Protein AF-W2TID2-F1 (afdb_monomer)

Organism: Necator americanus (NCBI:txid51031)

InterPro domains:
  IPR001931 Small ribosomal subunit protein eS21 [PF01249] (204-283)
  IPR007599 Derlin [PF04511] (10-168)
  IPR018279 Small ribosomal subunit protein eS21, conserved site [PS00996] (214-222)
  IPR038579 Small ribosomal subunit protein eS21 superfamily [G3DSA:3.30.1230.20] (190-285)

Structure (mmCIF, N/CA/C/O backbone):
data_AF-W2TID2-F1
#
_entry.id   AF-W2TID2-F1
#
loop_
_atom_site.group_PDB
_atom_site.id
_atom_site.type_symbol
_atom_site.label_atom_id
_atom_site.label_alt_id
_atom_site.label_comp_id
_atom_site.label_asym_id
_atom_site.label_entity_id
_atom_site.label_seq_id
_atom_site.pdbx_PDB_ins_code
_atom_site.Cartn_x
_atom_site.Cartn_y
_atom_site.Cartn_z
_atom_site.occupancy
_atom_site.B_iso_or_equiv
_atom_site.auth_seq_id
_atom_site.auth_comp_id
_atom_site.auth_asym_id
_atom_site.auth_atom_id
_atom_site.pdbx_PDB_model_num
ATOM 1 N N . LEU A 1 1 ? 28.414 -8.277 -20.465 1.00 38.31 1 LEU A N 1
ATOM 2 C CA . LEU A 1 1 ? 28.395 -9.540 -21.242 1.00 38.31 1 LEU A CA 1
ATOM 3 C C . LEU A 1 1 ? 27.851 -10.770 -20.484 1.00 38.31 1 LEU A C 1
ATOM 5 O O . LEU A 1 1 ? 27.444 -11.700 -21.157 1.00 38.31 1 LEU A O 1
ATOM 9 N N . CYS A 1 2 ? 27.710 -10.781 -19.145 1.00 38.06 2 CYS A N 1
ATOM 10 C CA . CYS A 1 2 ? 27.094 -11.916 -18.410 1.00 38.06 2 CYS A CA 1
ATOM 11 C C . CYS A 1 2 ? 25.546 -11.948 -18.348 1.00 38.06 2 CYS A C 1
ATOM 13 O O . CYS A 1 2 ? 24.985 -12.863 -17.751 1.00 38.06 2 CYS A O 1
ATOM 15 N N . TYR A 1 3 ? 24.847 -10.981 -18.954 1.00 43.81 3 TYR A N 1
ATOM 16 C CA . TYR A 1 3 ? 23.382 -10.822 -18.850 1.00 43.81 3 TYR A CA 1
ATOM 17 C C . TYR A 1 3 ? 22.618 -11.177 -20.137 1.00 43.81 3 TYR A C 1
ATOM 19 O O . TYR A 1 3 ? 21.434 -10.888 -20.256 1.00 43.81 3 TYR A O 1
ATOM 27 N N . LEU A 1 4 ? 23.270 -11.849 -21.094 1.00 41.94 4 LEU A N 1
ATOM 28 C CA . LEU A 1 4 ? 22.665 -12.270 -22.369 1.00 41.94 4 LEU A CA 1
ATOM 29 C C . LEU A 1 4 ? 21.633 -13.419 -22.225 1.00 41.94 4 LEU A C 1
ATOM 31 O O . LEU A 1 4 ? 21.137 -13.937 -23.216 1.00 41.94 4 LEU A O 1
ATOM 35 N N . PHE A 1 5 ? 21.335 -13.864 -21.001 1.00 44.28 5 PHE A N 1
ATOM 36 C CA . PHE A 1 5 ? 20.768 -15.188 -20.725 1.00 44.28 5 PHE A CA 1
ATOM 37 C C . PHE A 1 5 ? 19.588 -15.150 -19.732 1.00 44.28 5 PHE A C 1
ATOM 39 O O . PHE A 1 5 ? 19.453 -16.037 -18.896 1.00 44.28 5 PHE A O 1
ATOM 46 N N . ILE A 1 6 ? 18.707 -14.144 -19.791 1.00 51.38 6 ILE A N 1
ATOM 47 C CA . ILE A 1 6 ? 17.409 -14.235 -19.081 1.00 51.38 6 ILE A CA 1
ATOM 48 C C . ILE A 1 6 ? 16.454 -15.194 -19.822 1.00 51.38 6 ILE A C 1
ATOM 50 O O . ILE A 1 6 ? 15.657 -15.880 -19.186 1.00 51.38 6 ILE A O 1
ATOM 54 N N . PHE A 1 7 ? 16.592 -15.314 -21.147 1.00 49.34 7 PHE A N 1
ATOM 55 C CA . PHE A 1 7 ? 15.574 -15.928 -22.005 1.00 49.34 7 PHE A CA 1
ATOM 56 C C . PHE A 1 7 ? 15.609 -17.470 -22.082 1.00 49.34 7 PHE A C 1
ATOM 58 O O . PHE A 1 7 ? 14.562 -18.086 -22.232 1.00 49.34 7 PHE A O 1
ATOM 65 N N . ILE A 1 8 ? 16.786 -18.110 -21.980 1.00 48.38 8 ILE A N 1
ATOM 66 C CA . ILE A 1 8 ? 16.963 -19.546 -22.316 1.00 48.38 8 ILE A CA 1
ATOM 67 C C . ILE A 1 8 ? 17.345 -20.480 -21.136 1.00 48.38 8 ILE A C 1
ATOM 69 O O . ILE A 1 8 ? 16.855 -21.606 -21.117 1.00 48.38 8 ILE A O 1
ATOM 73 N N . PRO A 1 9 ? 18.145 -20.111 -20.112 1.00 51.69 9 PRO A N 1
ATOM 74 C CA . PRO A 1 9 ? 18.640 -21.081 -19.130 1.00 51.69 9 PRO A CA 1
ATOM 75 C C . PRO A 1 9 ? 17.836 -21.100 -17.820 1.00 51.69 9 PRO A C 1
ATOM 77 O O . PRO A 1 9 ? 18.001 -22.023 -17.025 1.00 51.69 9 PRO A O 1
ATOM 80 N N . THR A 1 10 ? 16.971 -20.108 -17.572 1.00 52.84 10 THR A N 1
ATOM 81 C CA . THR A 1 10 ? 16.223 -19.966 -16.311 1.00 52.84 10 THR A CA 1
ATOM 82 C C . THR A 1 10 ? 15.258 -21.135 -16.098 1.00 52.84 10 THR A C 1
ATOM 84 O O . THR A 1 10 ? 15.210 -21.690 -15.002 1.00 52.84 10 THR A O 1
ATOM 87 N N . PHE A 1 11 ? 14.565 -21.559 -17.162 1.00 52.94 11 PHE A N 1
ATOM 88 C CA . PHE A 1 11 ? 13.653 -22.709 -17.145 1.00 52.94 11 PHE A CA 1
ATOM 89 C C . PHE A 1 11 ? 14.371 -24.063 -17.222 1.00 52.94 11 PHE A C 1
ATOM 91 O O . PHE A 1 11 ? 13.862 -25.046 -16.698 1.00 52.94 11 PHE A O 1
ATOM 98 N N . VAL A 1 12 ? 15.558 -24.120 -17.835 1.00 53.72 12 VAL A N 1
ATOM 99 C CA . VAL A 1 12 ? 16.296 -25.380 -18.043 1.00 53.72 12 VAL A CA 1
ATOM 100 C C . VAL A 1 12 ? 17.071 -25.810 -16.789 1.00 53.72 12 VAL A C 1
ATOM 102 O O . VAL A 1 12 ? 17.268 -27.001 -16.574 1.00 53.72 12 VAL A O 1
ATOM 105 N N . PHE A 1 13 ? 17.477 -24.868 -15.927 1.00 56.94 13 PHE A N 1
ATOM 106 C CA . PHE A 1 13 ? 18.357 -25.150 -14.782 1.00 56.94 13 PHE A CA 1
ATOM 107 C C . PHE A 1 13 ? 17.831 -24.662 -13.414 1.00 56.94 13 PHE A C 1
ATOM 109 O O . PHE A 1 13 ? 18.628 -24.532 -12.488 1.00 56.94 13 PHE A O 1
ATOM 116 N N . PHE A 1 14 ? 16.528 -24.369 -13.266 1.00 58.56 14 PHE A N 1
ATOM 117 C CA . PHE A 1 14 ? 15.911 -23.902 -12.002 1.00 58.56 14 PHE A CA 1
ATOM 118 C C . PHE A 1 14 ? 16.653 -22.719 -11.334 1.00 58.56 14 PHE A C 1
ATOM 120 O O . PHE A 1 14 ? 16.862 -22.685 -10.121 1.00 58.56 14 PHE A O 1
ATOM 127 N N . GLN A 1 15 ? 17.074 -21.718 -12.117 1.00 64.56 15 GLN A N 1
ATOM 128 C CA . GLN A 1 15 ? 17.926 -20.627 -11.615 1.00 64.56 15 GLN A CA 1
ATOM 129 C C . GLN A 1 15 ? 17.119 -19.410 -11.132 1.00 64.56 15 GLN A C 1
ATOM 131 O O . GLN A 1 15 ? 17.237 -18.314 -11.684 1.00 64.56 15 GLN A O 1
ATOM 136 N N . PHE A 1 16 ? 16.313 -19.584 -10.077 1.00 68.00 16 PHE A N 1
ATOM 137 C CA . PHE A 1 16 ? 15.455 -18.528 -9.499 1.00 68.00 16 PHE A CA 1
ATOM 138 C C . PHE A 1 16 ? 16.221 -17.315 -8.952 1.00 68.00 16 PHE A C 1
ATOM 140 O O . PHE A 1 16 ? 15.656 -16.232 -8.814 1.00 68.00 16 PHE A O 1
ATOM 147 N N . TRP A 1 17 ? 17.516 -17.462 -8.665 1.00 65.50 17 TRP A N 1
ATOM 148 C CA . TRP A 1 17 ? 18.346 -16.352 -8.198 1.00 65.50 17 TRP A CA 1
ATOM 149 C C . TRP A 1 17 ? 18.616 -15.312 -9.294 1.00 65.50 17 TRP A C 1
ATOM 151 O O . TRP A 1 17 ? 18.874 -14.158 -8.969 1.00 65.50 17 TRP A O 1
ATOM 161 N N . ARG A 1 18 ? 18.525 -15.662 -10.588 1.00 69.12 18 ARG A N 1
ATOM 162 C CA . ARG A 1 18 ? 18.856 -14.729 -11.681 1.00 69.12 18 ARG A CA 1
ATOM 163 C C . ARG A 1 18 ? 17.895 -13.542 -11.793 1.00 69.12 18 ARG A C 1
ATOM 165 O O . ARG A 1 18 ? 18.392 -12.415 -11.777 1.00 69.12 18 ARG A O 1
ATOM 172 N N . PRO A 1 19 ? 16.561 -13.723 -11.856 1.00 68.81 19 PRO A N 1
ATOM 173 C CA . PRO A 1 19 ? 15.639 -12.588 -11.929 1.00 68.81 19 PRO A CA 1
ATOM 174 C C . PRO A 1 19 ? 15.634 -11.766 -10.633 1.00 68.81 19 PRO A C 1
ATOM 176 O O . PRO A 1 19 ? 15.398 -10.562 -10.663 1.00 68.81 19 PRO A O 1
ATOM 179 N N . LEU A 1 20 ? 15.966 -12.393 -9.499 1.00 70.38 20 LEU A N 1
ATOM 180 C CA . LEU A 1 20 ? 16.138 -11.703 -8.223 1.00 70.38 20 LEU A CA 1
ATOM 181 C C . LEU A 1 20 ? 17.390 -10.814 -8.233 1.00 70.38 20 LEU A C 1
ATOM 183 O O . LEU A 1 20 ? 17.320 -9.644 -7.868 1.00 70.38 20 LEU A O 1
ATOM 187 N N . THR A 1 21 ? 18.521 -11.314 -8.739 1.00 68.56 21 THR A N 1
ATOM 188 C CA . THR A 1 21 ? 19.716 -10.478 -8.937 1.00 68.56 21 THR A CA 1
ATOM 189 C C . THR A 1 21 ? 19.494 -9.382 -9.980 1.00 68.56 21 THR A C 1
ATOM 191 O O . THR A 1 21 ? 20.009 -8.287 -9.799 1.00 68.56 21 THR A O 1
ATOM 194 N N . ALA A 1 22 ? 18.678 -9.617 -11.015 1.00 69.25 22 ALA A N 1
ATOM 195 C CA . ALA A 1 22 ? 18.340 -8.619 -12.036 1.00 69.25 22 ALA A CA 1
ATOM 196 C C . ALA A 1 22 ? 17.449 -7.473 -11.517 1.00 69.25 22 ALA A C 1
ATOM 198 O O . ALA A 1 22 ? 17.413 -6.405 -12.125 1.00 69.25 22 ALA A O 1
ATOM 199 N N . LEU A 1 23 ? 16.745 -7.675 -10.398 1.00 70.75 23 LEU A N 1
ATOM 200 C CA . LEU A 1 23 ? 15.989 -6.615 -9.730 1.00 70.75 23 LEU A CA 1
ATOM 201 C C . LEU A 1 23 ? 16.918 -5.602 -9.052 1.00 70.75 23 LEU A C 1
ATOM 203 O O . LEU A 1 23 ? 16.645 -4.408 -9.074 1.00 70.75 23 LEU A O 1
ATOM 207 N N . ILE A 1 24 ? 18.017 -6.073 -8.462 1.00 70.06 24 ILE A N 1
ATOM 208 C CA . ILE A 1 24 ? 18.944 -5.234 -7.687 1.00 70.06 24 ILE A CA 1
ATOM 209 C C . ILE A 1 24 ? 20.102 -4.735 -8.562 1.00 70.06 24 ILE A C 1
ATOM 211 O O . ILE A 1 24 ? 20.616 -3.633 -8.363 1.00 70.06 24 ILE A O 1
ATOM 215 N N . PHE A 1 25 ? 20.517 -5.531 -9.547 1.00 66.69 25 PHE A N 1
ATOM 216 C CA . PHE A 1 25 ? 21.657 -5.227 -10.395 1.00 66.69 25 PHE A CA 1
ATOM 217 C C . PHE A 1 25 ? 21.277 -4.255 -11.514 1.00 66.69 25 PHE A C 1
ATOM 219 O O . PHE A 1 25 ? 20.633 -4.618 -12.497 1.00 66.69 25 PHE A O 1
ATOM 226 N N . TYR A 1 26 ? 21.744 -3.018 -11.380 1.00 69.75 26 TYR A N 1
ATOM 227 C CA . TYR A 1 26 ? 21.630 -1.975 -12.390 1.00 69.75 26 TYR A CA 1
ATOM 228 C C . TYR A 1 26 ? 23.040 -1.487 -12.755 1.00 69.75 26 TYR A C 1
ATOM 230 O O . TYR A 1 26 ? 23.860 -1.293 -11.854 1.00 69.75 26 TYR A O 1
ATOM 238 N N . PRO A 1 27 ? 23.379 -1.316 -14.045 1.00 67.56 27 PRO A N 1
ATOM 239 C CA . PRO A 1 27 ? 24.716 -0.908 -14.452 1.00 67.56 27 PRO A CA 1
ATOM 240 C C . PRO A 1 27 ? 24.962 0.537 -14.014 1.00 67.56 27 PRO A C 1
ATOM 242 O O . PRO A 1 27 ? 24.495 1.476 -14.650 1.00 67.56 27 PRO A O 1
ATOM 245 N N . VAL A 1 28 ? 25.692 0.717 -12.913 1.00 69.62 28 VAL A N 1
ATOM 246 C CA . VAL A 1 28 ? 26.005 2.042 -12.374 1.00 69.62 28 VAL A CA 1
ATOM 247 C C . VAL A 1 28 ? 27.101 2.676 -13.228 1.00 69.62 28 VAL A C 1
ATOM 249 O O . VAL A 1 28 ? 28.280 2.353 -13.099 1.00 69.62 28 VAL A O 1
ATOM 252 N N . SER A 1 29 ? 26.706 3.583 -14.119 1.00 73.19 29 SER A N 1
ATOM 253 C CA . SER A 1 29 ? 27.615 4.504 -14.806 1.00 73.19 29 SER A CA 1
ATOM 254 C C . SER A 1 29 ? 27.477 5.918 -14.223 1.00 73.19 29 SER A C 1
ATOM 256 O O . SER A 1 29 ? 26.436 6.231 -13.640 1.00 73.19 29 SER A O 1
ATOM 258 N N . PRO A 1 30 ? 28.463 6.818 -14.403 1.00 72.38 30 PRO A N 1
ATOM 259 C CA . PRO A 1 30 ? 28.362 8.207 -13.933 1.00 72.38 30 PRO A CA 1
ATOM 260 C C . PRO A 1 30 ? 27.110 8.950 -14.429 1.00 72.38 30 PRO A C 1
ATOM 262 O O . PRO A 1 30 ? 26.626 9.859 -13.767 1.00 72.38 30 PRO A O 1
ATOM 265 N N . GLN A 1 31 ? 26.553 8.534 -15.570 1.00 70.38 31 GLN A N 1
ATOM 266 C CA . GLN A 1 31 ? 25.348 9.120 -16.163 1.00 70.38 31 GLN A CA 1
ATOM 267 C C . GLN A 1 31 ? 24.041 8.489 -15.651 1.00 70.38 31 GLN A C 1
ATOM 269 O O . GLN A 1 31 ? 22.979 9.089 -15.769 1.00 70.38 31 GLN A O 1
ATOM 274 N N . THR A 1 32 ? 24.093 7.282 -15.082 1.00 77.12 32 THR A N 1
ATOM 275 C CA . THR A 1 32 ? 22.901 6.497 -14.711 1.00 77.12 32 THR A CA 1
ATOM 276 C C . THR A 1 32 ? 22.786 6.230 -13.207 1.00 77.12 32 THR A C 1
ATOM 278 O O . THR A 1 32 ? 21.704 5.893 -12.726 1.00 77.12 32 THR A O 1
ATOM 281 N N . GLY A 1 33 ? 23.861 6.440 -12.440 1.00 79.94 33 GLY A N 1
ATOM 282 C CA . GLY A 1 33 ? 23.895 6.209 -10.995 1.00 79.94 33 GLY A CA 1
ATOM 283 C C . GLY A 1 33 ? 22.944 7.108 -10.205 1.00 79.94 33 GLY A C 1
ATOM 284 O O . GLY A 1 33 ? 22.286 6.636 -9.282 1.00 79.94 33 GLY A O 1
ATOM 285 N N . PHE A 1 34 ? 22.793 8.375 -10.603 1.00 83.69 34 PHE A N 1
ATOM 286 C CA . PHE A 1 34 ? 21.824 9.274 -9.971 1.00 83.69 34 PHE A CA 1
ATOM 287 C C . PHE A 1 34 ? 20.381 8.768 -10.136 1.00 83.69 34 PHE A C 1
ATOM 289 O O . PHE A 1 34 ? 19.612 8.730 -9.178 1.00 83.69 34 PHE A O 1
ATOM 296 N N . HIS A 1 35 ? 20.025 8.323 -11.343 1.00 81.81 35 HIS A N 1
ATOM 297 C CA . HIS A 1 35 ? 18.706 7.763 -11.619 1.00 81.81 35 HIS A CA 1
ATOM 298 C C . HIS A 1 35 ? 18.465 6.474 -10.826 1.00 81.81 35 HIS A C 1
ATOM 300 O O . HIS A 1 35 ? 17.390 6.295 -10.265 1.00 81.81 35 HIS A O 1
ATOM 306 N N . TRP A 1 36 ? 19.470 5.606 -10.715 1.00 83.38 36 TRP A N 1
ATOM 307 C CA . TRP A 1 36 ? 19.379 4.400 -9.894 1.00 83.38 36 TRP A CA 1
ATOM 308 C C . TRP A 1 36 ? 19.094 4.714 -8.417 1.00 83.38 36 TRP A C 1
ATOM 310 O O . TRP A 1 36 ? 18.182 4.133 -7.831 1.00 83.38 36 TRP A O 1
ATOM 320 N N . LEU A 1 37 ? 19.807 5.686 -7.833 1.00 87.06 37 LEU A N 1
ATOM 321 C CA . LEU A 1 37 ? 19.549 6.148 -6.464 1.00 87.06 37 LEU A CA 1
ATOM 322 C C . LEU A 1 37 ? 18.142 6.733 -6.311 1.00 87.06 37 LEU A C 1
ATOM 324 O O . LEU A 1 37 ? 17.467 6.458 -5.322 1.00 87.06 37 LEU A O 1
ATOM 328 N N . LEU A 1 38 ? 17.681 7.505 -7.297 1.00 86.38 38 LEU A N 1
ATOM 329 C CA . LEU A 1 38 ? 16.323 8.042 -7.318 1.00 86.38 38 LEU A CA 1
ATOM 330 C C . LEU A 1 38 ? 15.273 6.919 -7.360 1.00 86.38 38 LEU A C 1
ATOM 332 O O . LEU A 1 38 ? 14.290 6.978 -6.622 1.00 86.38 38 LEU A O 1
ATOM 336 N N . MET A 1 39 ? 15.487 5.880 -8.173 1.00 86.94 39 MET A N 1
ATOM 337 C CA . MET A 1 39 ? 14.598 4.716 -8.238 1.00 86.94 39 MET A CA 1
ATOM 338 C C . MET A 1 39 ? 14.571 3.949 -6.911 1.00 86.94 39 MET A C 1
ATOM 340 O O . MET A 1 39 ? 13.495 3.575 -6.450 1.00 86.94 39 MET A O 1
ATOM 344 N N . LEU A 1 40 ? 15.715 3.781 -6.241 1.00 88.56 40 LEU A N 1
ATOM 345 C CA . LEU A 1 40 ? 15.764 3.195 -4.898 1.00 88.56 40 LEU A CA 1
ATOM 346 C C . LEU A 1 40 ? 15.054 4.058 -3.852 1.00 88.56 40 LEU A C 1
ATOM 348 O O . LEU A 1 40 ? 14.347 3.527 -2.997 1.00 88.56 40 LEU A O 1
ATOM 352 N N . TYR A 1 41 ? 15.211 5.381 -3.925 1.00 90.31 41 TYR A N 1
ATOM 353 C CA . TYR A 1 41 ? 14.511 6.311 -3.045 1.00 90.31 41 TYR A CA 1
ATOM 354 C C . TYR A 1 41 ? 12.993 6.203 -3.215 1.00 90.31 41 TYR A C 1
ATOM 356 O O . TYR A 1 41 ? 12.273 6.085 -2.222 1.00 90.31 41 TYR A O 1
ATOM 364 N N . PHE A 1 42 ? 12.500 6.197 -4.457 1.00 91.19 42 PHE A N 1
ATOM 365 C CA . PHE A 1 42 ? 11.077 6.018 -4.731 1.00 91.19 42 PHE A CA 1
ATOM 366 C C . PHE A 1 42 ? 10.580 4.660 -4.260 1.00 91.19 42 PHE A C 1
ATOM 368 O O . PHE A 1 42 ? 9.548 4.603 -3.593 1.00 91.19 42 PHE A O 1
ATOM 375 N N . LEU A 1 43 ? 11.330 3.589 -4.535 1.00 92.31 43 LEU A N 1
ATOM 376 C CA . LEU A 1 43 ? 10.981 2.263 -4.051 1.00 92.31 43 LEU A CA 1
ATOM 377 C C . LEU A 1 43 ? 10.829 2.269 -2.535 1.00 92.31 43 LEU A C 1
ATOM 379 O O . LEU A 1 43 ? 9.776 1.886 -2.047 1.00 92.31 43 LEU A O 1
ATOM 383 N N . TYR A 1 44 ? 11.831 2.754 -1.799 1.00 92.94 44 TYR A N 1
ATOM 384 C CA . TYR A 1 44 ? 11.802 2.797 -0.340 1.00 92.94 44 TYR A CA 1
ATOM 385 C C . TYR A 1 44 ? 10.641 3.644 0.197 1.00 92.94 44 TYR A C 1
ATOM 387 O O . TYR A 1 44 ? 9.901 3.188 1.068 1.00 92.94 44 TYR A O 1
ATOM 395 N N . ASN A 1 45 ? 10.456 4.860 -0.322 1.00 92.50 45 ASN A N 1
ATOM 396 C CA . ASN A 1 45 ? 9.439 5.788 0.170 1.00 92.50 45 ASN A CA 1
ATOM 397 C C . ASN A 1 45 ? 8.022 5.235 -0.062 1.00 92.50 45 ASN A C 1
ATOM 399 O O . ASN A 1 45 ? 7.244 5.114 0.884 1.00 92.50 45 ASN A O 1
ATOM 403 N N . TYR A 1 46 ? 7.710 4.808 -1.288 1.00 92.50 46 TYR A N 1
ATOM 404 C CA . TYR A 1 46 ? 6.382 4.285 -1.618 1.00 92.50 46 TYR A CA 1
ATOM 405 C C . TYR A 1 46 ? 6.132 2.886 -1.041 1.00 92.50 46 TYR A C 1
ATOM 407 O O . TYR A 1 46 ? 5.022 2.630 -0.580 1.00 92.50 46 TYR A O 1
ATOM 415 N N . SER A 1 47 ? 7.153 2.022 -0.968 1.00 93.75 47 SER A N 1
ATOM 416 C CA . SER A 1 47 ? 7.115 0.746 -0.228 1.00 93.75 47 SER A CA 1
ATOM 417 C C . SER A 1 47 ? 6.708 0.979 1.220 1.00 93.75 47 SER A C 1
ATOM 419 O O . SER A 1 47 ? 5.736 0.404 1.702 1.00 93.75 47 SER A O 1
ATOM 421 N N . LYS A 1 48 ? 7.424 1.872 1.908 1.00 92.75 48 LYS A N 1
ATOM 422 C CA . LYS A 1 48 ? 7.166 2.191 3.310 1.00 92.75 48 LYS A CA 1
ATOM 423 C C . LYS A 1 48 ? 5.773 2.785 3.503 1.00 92.75 48 LYS A C 1
ATOM 425 O O . LYS A 1 48 ? 5.091 2.428 4.461 1.00 92.75 48 LYS A O 1
ATOM 430 N N . ASN A 1 49 ? 5.325 3.661 2.605 1.00 93.00 49 ASN A N 1
ATOM 431 C CA . ASN A 1 49 ? 3.981 4.238 2.678 1.00 93.00 49 ASN A CA 1
ATOM 432 C C . ASN A 1 49 ? 2.884 3.190 2.425 1.00 93.00 49 ASN A C 1
ATOM 434 O O . ASN A 1 49 ? 1.821 3.264 3.039 1.00 93.00 49 ASN A O 1
ATOM 438 N N . LEU A 1 50 ? 3.123 2.203 1.554 1.00 92.06 50 LEU A N 1
ATOM 439 C CA . LEU A 1 50 ? 2.205 1.079 1.342 1.00 92.06 50 LEU A CA 1
ATOM 440 C C . LEU A 1 50 ? 2.129 0.173 2.568 1.00 92.06 50 LEU A C 1
ATOM 442 O O . LEU A 1 50 ? 1.028 -0.127 3.026 1.00 92.06 50 LEU A O 1
ATOM 446 N N . GLU A 1 51 ? 3.279 -0.223 3.108 1.00 91.12 51 GLU A N 1
ATOM 447 C CA . GLU A 1 51 ? 3.384 -1.099 4.276 1.00 91.12 51 GLU A CA 1
ATOM 448 C C . GLU A 1 51 ? 2.767 -0.460 5.527 1.00 91.12 51 GLU A C 1
ATOM 450 O O . GLU A 1 51 ? 1.950 -1.074 6.205 1.00 91.12 51 GLU A O 1
ATOM 455 N N . SER A 1 52 ? 3.103 0.800 5.813 1.00 89.19 52 SER A N 1
ATOM 456 C CA . SER A 1 52 ? 2.607 1.503 7.005 1.00 89.19 52 SER A CA 1
ATOM 457 C C . SER A 1 52 ? 1.196 2.077 6.852 1.00 89.19 52 SER A C 1
ATOM 459 O O . SER A 1 52 ? 0.510 2.271 7.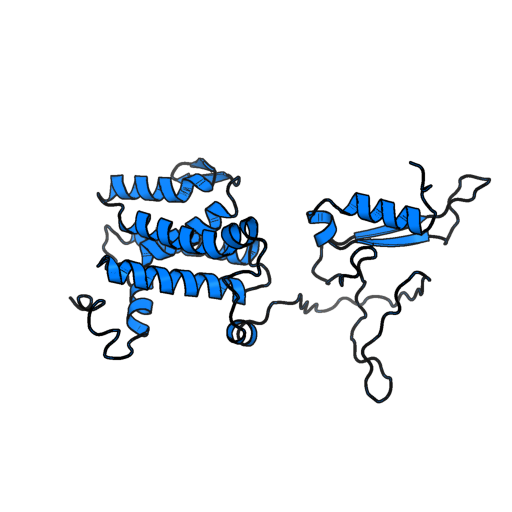857 1.00 89.19 52 SER A O 1
ATOM 461 N N . GLY A 1 53 ? 0.754 2.341 5.619 1.00 87.06 53 GLY A N 1
ATOM 462 C CA . GLY A 1 53 ? -0.558 2.906 5.314 1.00 87.06 53 GLY A CA 1
ATOM 463 C C . GLY A 1 53 ? -1.612 1.837 5.043 1.00 87.06 53 GLY A C 1
ATOM 464 O O . GLY A 1 53 ? -2.493 1.595 5.867 1.00 87.06 53 GLY A O 1
ATOM 465 N N . VAL A 1 54 ? -1.538 1.210 3.867 1.00 84.75 54 VAL A N 1
ATOM 466 C CA . VAL A 1 54 ? -2.576 0.292 3.363 1.00 84.75 54 VAL A CA 1
ATOM 467 C C . VAL A 1 54 ? -2.460 -1.088 4.006 1.00 84.75 54 VAL A C 1
ATOM 469 O O . VAL A 1 54 ? -3.467 -1.665 4.410 1.00 84.75 54 VAL A O 1
ATOM 472 N N . PHE A 1 55 ? -1.239 -1.606 4.134 1.00 87.31 55 PHE A N 1
ATOM 473 C CA . PHE A 1 55 ? -0.961 -2.948 4.656 1.00 87.31 55 PHE A CA 1
ATOM 474 C C . PHE A 1 55 ? -0.537 -2.944 6.132 1.00 87.31 55 PHE A C 1
ATOM 476 O O . PHE A 1 55 ? 0.103 -3.882 6.610 1.00 87.31 55 PHE A O 1
ATOM 483 N N . SER A 1 56 ? -0.922 -1.903 6.872 1.00 85.94 56 SER A N 1
ATOM 484 C CA . SER A 1 56 ? -0.556 -1.739 8.279 1.00 85.94 56 SER A CA 1
ATOM 485 C C . SER A 1 56 ? -1.034 -2.931 9.116 1.00 85.94 56 SER A C 1
ATOM 487 O O . SER A 1 56 ? -2.223 -3.261 9.127 1.00 85.94 56 SER A O 1
ATOM 489 N N . GLY A 1 57 ? -0.106 -3.605 9.800 1.00 83.12 57 GLY A N 1
ATOM 490 C CA . GLY A 1 57 ? -0.386 -4.804 10.601 1.00 83.12 57 GLY A CA 1
ATOM 491 C C . GLY A 1 57 ? -0.615 -6.092 9.796 1.00 83.12 57 GLY A C 1
ATOM 492 O O . GLY A 1 57 ? -0.922 -7.127 10.387 1.00 83.12 57 GLY A O 1
ATOM 493 N N . ARG A 1 58 ? -0.453 -6.059 8.465 1.00 88.31 58 ARG A N 1
ATOM 494 C CA . ARG A 1 58 ? -0.562 -7.224 7.569 1.00 88.31 58 ARG A CA 1
ATOM 495 C C . ARG A 1 58 ? 0.664 -7.347 6.656 1.00 88.31 58 ARG A C 1
ATOM 497 O O . ARG A 1 58 ? 0.541 -7.246 5.432 1.00 88.31 58 ARG A O 1
ATOM 504 N N . PRO A 1 59 ? 1.858 -7.584 7.227 1.00 89.00 59 PRO A N 1
ATOM 505 C CA . PRO A 1 59 ? 3.097 -7.641 6.452 1.00 89.00 59 PRO A CA 1
ATOM 506 C C . PRO A 1 59 ? 3.105 -8.784 5.421 1.00 89.00 59 PRO A C 1
ATOM 508 O O . PRO A 1 59 ? 3.710 -8.651 4.359 1.00 89.00 59 PRO A O 1
ATOM 511 N N . ALA A 1 60 ? 2.380 -9.878 5.680 1.00 89.12 60 ALA A N 1
ATOM 512 C CA . ALA A 1 60 ? 2.201 -10.969 4.724 1.00 89.12 60 ALA A CA 1
ATOM 513 C C . ALA A 1 60 ? 1.488 -10.524 3.433 1.00 89.12 60 ALA A C 1
ATOM 515 O O . ALA A 1 60 ? 1.917 -10.892 2.342 1.00 89.12 60 ALA A O 1
ATOM 516 N N . ASP A 1 61 ? 0.443 -9.697 3.533 1.00 89.19 61 ASP A N 1
ATOM 517 C CA . ASP A 1 61 ? -0.291 -9.198 2.360 1.00 89.19 61 ASP A CA 1
ATOM 518 C C . ASP A 1 61 ? 0.581 -8.250 1.525 1.00 89.19 61 ASP A C 1
ATOM 520 O O . ASP A 1 61 ? 0.578 -8.305 0.293 1.00 89.19 61 ASP A O 1
ATOM 524 N N . TYR A 1 62 ? 1.390 -7.427 2.199 1.00 92.12 62 TYR A N 1
ATOM 525 C CA . TYR A 1 62 ? 2.363 -6.557 1.547 1.00 92.12 62 TYR A CA 1
ATOM 526 C C . TYR A 1 62 ? 3.443 -7.352 0.800 1.00 92.12 62 TYR A C 1
ATOM 528 O O . TYR A 1 62 ? 3.722 -7.097 -0.375 1.00 92.12 62 TYR A O 1
ATOM 536 N N . LEU A 1 63 ? 4.026 -8.358 1.457 1.00 92.00 63 LEU A N 1
ATOM 537 C CA . LEU A 1 63 ? 5.032 -9.216 0.838 1.00 92.00 63 LEU A CA 1
ATOM 538 C C . LEU A 1 63 ? 4.453 -9.981 -0.357 1.00 92.00 63 LEU A C 1
ATOM 540 O O . LEU A 1 63 ? 5.118 -10.120 -1.383 1.00 92.00 63 LEU A O 1
ATOM 544 N N . TYR A 1 64 ? 3.205 -10.440 -0.257 1.00 91.44 64 TYR A N 1
ATOM 545 C CA . TYR A 1 64 ? 2.524 -11.102 -1.363 1.00 91.44 64 TYR A CA 1
ATOM 546 C C . TYR A 1 64 ? 2.342 -10.180 -2.571 1.00 91.44 64 TYR A C 1
ATOM 548 O O . TYR A 1 64 ? 2.625 -10.599 -3.691 1.00 91.44 64 TYR A O 1
ATOM 556 N N . MET A 1 65 ? 1.956 -8.916 -2.360 1.00 92.25 65 MET A N 1
ATOM 557 C CA . MET A 1 65 ? 1.915 -7.912 -3.429 1.00 92.25 65 MET A CA 1
ATOM 558 C C . MET A 1 65 ? 3.285 -7.762 -4.107 1.00 92.25 65 MET A C 1
ATOM 560 O O . MET A 1 65 ? 3.360 -7.753 -5.336 1.00 92.25 65 MET A O 1
ATOM 564 N N . LEU A 1 66 ? 4.372 -7.669 -3.332 1.00 92.44 66 LEU A N 1
ATOM 565 C CA . LEU A 1 66 ? 5.725 -7.552 -3.888 1.00 92.44 66 LEU A CA 1
ATOM 566 C C . LEU A 1 66 ? 6.107 -8.774 -4.727 1.00 92.44 66 LEU A C 1
ATOM 568 O O . LEU A 1 66 ? 6.610 -8.616 -5.838 1.00 92.44 66 LEU A O 1
ATOM 572 N N . ILE A 1 67 ? 5.841 -9.982 -4.224 1.00 91.44 67 ILE A N 1
ATOM 573 C CA . ILE A 1 67 ? 6.119 -11.235 -4.936 1.00 91.44 67 ILE A CA 1
ATOM 574 C C . ILE A 1 67 ? 5.273 -11.325 -6.208 1.00 91.44 67 ILE A C 1
ATOM 576 O O . ILE A 1 67 ? 5.798 -11.669 -7.263 1.00 91.44 67 ILE A O 1
ATOM 580 N N . PHE A 1 68 ? 3.987 -10.985 -6.135 1.00 92.81 68 PHE A N 1
ATOM 581 C CA . PHE A 1 68 ? 3.095 -10.992 -7.289 1.00 92.81 68 PHE A CA 1
ATOM 582 C C . PHE A 1 68 ? 3.570 -10.017 -8.370 1.00 92.81 68 PHE A C 1
ATOM 584 O O . PHE A 1 68 ? 3.736 -10.415 -9.524 1.00 92.81 68 PHE A O 1
ATOM 591 N N . ASN A 1 69 ? 3.855 -8.765 -7.997 1.00 92.06 69 ASN A N 1
ATOM 592 C CA . ASN A 1 69 ? 4.382 -7.764 -8.923 1.00 92.06 69 ASN A CA 1
ATOM 593 C C . ASN A 1 69 ? 5.715 -8.214 -9.523 1.00 92.06 69 ASN A C 1
ATOM 595 O O . ASN A 1 69 ? 5.923 -8.056 -10.721 1.00 92.06 69 ASN A O 1
ATOM 599 N N . TRP A 1 70 ? 6.597 -8.823 -8.730 1.00 89.75 70 TRP A N 1
ATOM 600 C CA . TRP A 1 70 ? 7.862 -9.362 -9.221 1.00 89.75 70 TRP A CA 1
ATOM 601 C C . TRP A 1 70 ? 7.673 -10.516 -10.215 1.00 89.75 70 TRP A C 1
ATOM 603 O O . TRP A 1 70 ? 8.325 -10.522 -11.261 1.00 89.75 70 TRP A O 1
ATOM 613 N N . LEU A 1 71 ? 6.769 -11.462 -9.943 1.00 90.00 71 LEU A N 1
ATOM 614 C CA . LEU A 1 71 ? 6.475 -12.588 -10.838 1.00 90.00 71 LEU A CA 1
ATOM 615 C C . LEU A 1 71 ? 5.874 -12.114 -12.166 1.00 90.00 71 LEU A C 1
ATOM 617 O O . LEU A 1 71 ? 6.337 -12.522 -13.232 1.00 90.00 71 LEU A O 1
ATOM 621 N N . VAL A 1 72 ? 4.882 -11.224 -12.109 1.00 90.81 72 VAL A N 1
ATOM 622 C CA . VAL A 1 72 ? 4.215 -10.674 -13.301 1.00 90.81 72 VAL A CA 1
ATOM 623 C C . VAL A 1 72 ? 5.186 -9.814 -14.105 1.00 90.81 72 VAL A C 1
ATOM 625 O O . VAL A 1 72 ? 5.282 -9.978 -15.319 1.00 90.81 72 VAL A O 1
ATOM 628 N N . CYS A 1 73 ? 5.967 -8.960 -13.436 1.00 89.75 73 CYS A N 1
ATOM 629 C CA . CYS A 1 73 ? 7.028 -8.176 -14.067 1.00 89.75 73 CYS A CA 1
ATOM 630 C C . CYS A 1 73 ? 8.046 -9.084 -14.765 1.00 89.75 73 CYS A C 1
ATOM 632 O O . CYS A 1 73 ? 8.338 -8.885 -15.939 1.00 89.75 73 CYS A O 1
ATOM 634 N N . THR A 1 74 ? 8.522 -10.138 -14.095 1.00 84.62 74 THR A N 1
ATOM 635 C CA . THR A 1 74 ? 9.474 -11.092 -14.682 1.00 84.62 74 THR A CA 1
ATOM 636 C C . THR 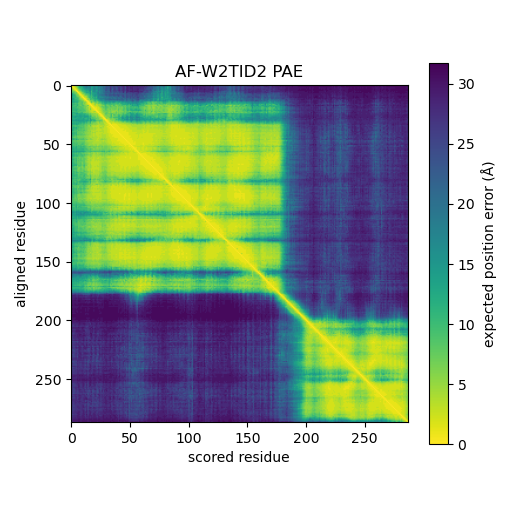A 1 74 ? 8.891 -11.785 -15.914 1.00 84.62 74 THR A C 1
ATOM 638 O O . THR A 1 74 ? 9.575 -11.876 -16.930 1.00 84.62 74 THR A O 1
ATOM 641 N N . GLY A 1 75 ? 7.630 -12.227 -15.864 1.00 85.25 75 GLY A N 1
ATOM 642 C CA . GLY A 1 75 ? 6.958 -12.857 -17.004 1.00 85.25 75 GLY A CA 1
ATOM 643 C C . GLY A 1 75 ? 6.788 -11.913 -18.199 1.00 85.25 75 GLY A C 1
ATOM 644 O O . GLY A 1 75 ? 7.094 -12.286 -19.331 1.00 85.25 75 GLY A O 1
ATOM 645 N N . ILE A 1 76 ? 6.363 -10.671 -17.952 1.00 86.38 76 ILE A N 1
ATOM 646 C CA . ILE A 1 76 ? 6.166 -9.660 -19.001 1.00 86.38 76 ILE A CA 1
ATOM 647 C C . ILE A 1 76 ? 7.506 -9.197 -19.584 1.00 86.38 76 ILE A C 1
ATOM 649 O O . ILE A 1 76 ? 7.648 -9.135 -20.802 1.00 86.38 76 ILE A O 1
ATOM 653 N N . CYS A 1 77 ? 8.512 -8.917 -18.753 1.00 81.44 77 CYS A N 1
ATOM 654 C CA . CYS A 1 77 ? 9.849 -8.544 -19.220 1.00 81.44 77 CYS A CA 1
ATOM 655 C C . CYS A 1 77 ? 10.521 -9.684 -19.991 1.00 81.44 77 CYS A C 1
ATOM 657 O O . CYS A 1 77 ? 11.199 -9.423 -20.984 1.00 81.44 77 CYS A O 1
ATOM 659 N N . MET A 1 78 ? 10.289 -10.938 -19.585 1.00 76.25 78 MET A N 1
ATOM 660 C CA . MET A 1 78 ? 10.719 -12.109 -20.343 1.00 76.25 78 MET A CA 1
ATOM 661 C C . MET A 1 78 ? 10.042 -12.149 -21.715 1.00 76.25 78 MET A C 1
ATOM 663 O O . MET A 1 78 ? 10.736 -12.342 -22.700 1.00 76.25 78 MET A O 1
ATOM 667 N N . ALA A 1 79 ? 8.736 -11.901 -21.824 1.00 79.56 79 ALA A N 1
ATOM 668 C CA . ALA A 1 79 ? 8.059 -11.861 -23.124 1.00 79.56 79 ALA A CA 1
ATOM 669 C C . ALA A 1 79 ? 8.504 -10.675 -24.005 1.00 79.56 79 ALA A C 1
ATOM 671 O O . ALA A 1 79 ? 8.644 -10.820 -25.216 1.00 79.56 79 ALA A O 1
ATOM 672 N N . ALA A 1 80 ? 8.756 -9.512 -23.401 1.00 78.06 80 ALA A N 1
ATOM 673 C CA . ALA A 1 80 ? 9.130 -8.280 -24.094 1.00 78.06 80 ALA A CA 1
ATOM 674 C C . ALA A 1 80 ? 10.634 -8.173 -24.421 1.00 78.06 80 ALA A C 1
ATOM 676 O O . ALA A 1 80 ? 11.051 -7.210 -25.061 1.00 78.06 80 ALA A O 1
ATOM 677 N N . GLY A 1 81 ? 11.462 -9.124 -23.970 1.00 73.44 81 GLY A N 1
ATOM 678 C CA . GLY A 1 81 ? 12.916 -9.077 -24.154 1.00 73.44 81 GLY A CA 1
ATOM 679 C C . GLY A 1 81 ? 13.598 -7.927 -23.401 1.00 73.44 81 GLY A C 1
ATOM 680 O O . GLY A 1 81 ? 14.666 -7.476 -23.809 1.00 73.44 81 GLY A O 1
ATOM 681 N N . VAL A 1 82 ? 12.986 -7.435 -22.318 1.00 72.75 82 VAL A N 1
ATOM 682 C CA . VAL A 1 82 ? 13.490 -6.303 -21.528 1.00 72.75 82 VAL A CA 1
ATOM 683 C C . VAL A 1 82 ? 14.498 -6.779 -20.485 1.00 72.75 82 VAL A C 1
ATOM 685 O O . VAL A 1 82 ? 14.254 -7.726 -19.741 1.00 72.75 82 VAL A O 1
ATOM 688 N N . TYR A 1 83 ? 15.639 -6.092 -20.422 1.00 69.56 83 TYR A N 1
ATOM 689 C CA . TYR A 1 83 ? 16.812 -6.539 -19.664 1.00 69.56 83 TYR A CA 1
ATOM 690 C C . TYR A 1 83 ? 16.873 -6.025 -18.219 1.00 69.56 83 TYR A C 1
ATOM 692 O O . TYR A 1 83 ? 17.488 -6.674 -17.373 1.00 69.56 83 TYR A O 1
ATOM 700 N N . PHE A 1 84 ? 16.262 -4.872 -17.925 1.00 76.25 84 PHE A N 1
ATOM 701 C CA . PHE A 1 84 ? 16.334 -4.223 -16.612 1.00 76.25 84 PHE A CA 1
ATOM 702 C C . PHE A 1 84 ? 14.979 -4.284 -15.905 1.00 76.25 84 PHE A C 1
ATOM 704 O O . PHE A 1 84 ? 14.014 -3.674 -16.355 1.00 76.25 84 PHE A O 1
ATOM 711 N N . LEU A 1 85 ? 14.915 -5.013 -14.785 1.00 81.00 85 LEU A N 1
ATOM 712 C CA . LEU A 1 85 ? 13.675 -5.221 -14.022 1.00 81.00 85 LEU A CA 1
ATOM 713 C C . LEU A 1 85 ? 13.423 -4.152 -12.951 1.00 81.00 85 LEU A C 1
ATOM 715 O O . LEU A 1 85 ? 12.294 -4.025 -12.481 1.00 81.00 85 LEU A O 1
ATOM 719 N N . LEU A 1 86 ? 14.449 -3.390 -12.558 1.00 86.31 86 LEU A N 1
ATOM 720 C CA . LEU A 1 86 ? 14.324 -2.381 -11.504 1.00 86.31 86 LEU A CA 1
ATOM 721 C C . LEU A 1 86 ? 13.282 -1.312 -11.868 1.00 86.31 86 LEU A C 1
ATOM 723 O O . LEU A 1 86 ? 12.351 -1.087 -11.106 1.00 86.31 86 LEU A O 1
ATOM 727 N N . GLU A 1 87 ? 13.410 -0.689 -13.042 1.00 86.88 87 GLU A N 1
ATOM 728 C CA . GLU A 1 87 ? 12.512 0.377 -13.514 1.00 86.88 87 GLU A CA 1
ATOM 729 C C . GLU A 1 87 ? 11.023 -0.052 -13.518 1.00 86.88 87 GLU A C 1
ATOM 731 O O . GLU A 1 87 ? 10.222 0.604 -12.840 1.00 86.88 87 GLU A O 1
ATOM 736 N N . PRO A 1 88 ? 10.620 -1.164 -14.175 1.00 89.69 88 PRO A N 1
ATOM 737 C CA . PRO A 1 88 ? 9.222 -1.597 -14.169 1.00 89.69 88 PRO A CA 1
ATOM 738 C C . PRO A 1 88 ? 8.738 -2.038 -12.780 1.00 89.69 88 PRO A C 1
ATOM 740 O O . PRO A 1 88 ? 7.578 -1.808 -12.434 1.00 89.69 88 PRO A O 1
ATOM 743 N N . MET A 1 89 ? 9.603 -2.630 -11.948 1.00 89.88 89 MET A N 1
ATOM 744 C CA . MET A 1 89 ? 9.231 -3.046 -10.594 1.00 89.88 89 MET A CA 1
ATOM 745 C C . MET A 1 89 ? 8.963 -1.849 -9.678 1.00 89.88 89 MET A C 1
ATOM 747 O O . MET A 1 89 ? 7.896 -1.790 -9.064 1.00 89.88 89 MET A O 1
ATOM 751 N N . VAL A 1 90 ? 9.867 -0.868 -9.624 1.00 92.62 90 VAL A N 1
ATOM 752 C CA . VAL A 1 90 ? 9.677 0.346 -8.813 1.00 92.62 90 VAL A CA 1
ATOM 753 C C . VAL A 1 90 ? 8.411 1.074 -9.239 1.00 92.62 90 VAL A C 1
ATOM 755 O O . VAL A 1 90 ? 7.599 1.462 -8.396 1.00 92.62 90 VAL A O 1
ATOM 758 N N . LEU A 1 91 ? 8.204 1.204 -10.549 1.00 93.50 91 LEU A N 1
ATOM 759 C CA . LEU A 1 91 ? 7.036 1.888 -11.071 1.00 93.50 91 LEU A CA 1
ATOM 760 C C . LEU A 1 91 ? 5.733 1.122 -10.810 1.00 93.50 91 LEU A C 1
ATOM 762 O O . LEU A 1 91 ? 4.720 1.763 -10.557 1.00 93.50 91 LEU A O 1
ATOM 766 N N . SER A 1 92 ? 5.750 -0.216 -10.786 1.00 94.62 92 SER A N 1
ATOM 767 C CA . SER A 1 92 ? 4.577 -1.015 -10.401 1.00 94.62 92 SER A CA 1
ATOM 768 C C . SER A 1 92 ? 4.147 -0.764 -8.950 1.00 94.62 92 SER A C 1
ATOM 770 O O . SER A 1 92 ? 2.965 -0.548 -8.687 1.00 94.62 92 SER A O 1
ATOM 772 N N . VAL A 1 93 ? 5.097 -0.709 -8.008 1.00 95.06 93 VAL A N 1
ATOM 773 C CA . VAL A 1 93 ? 4.823 -0.451 -6.582 1.00 95.06 93 VAL A CA 1
ATOM 774 C C . VAL A 1 93 ? 4.330 0.982 -6.387 1.00 95.06 93 VAL A C 1
ATOM 776 O O . VAL A 1 93 ? 3.316 1.212 -5.726 1.00 95.06 93 VAL A O 1
ATOM 779 N N . LEU A 1 94 ? 5.006 1.942 -7.021 1.00 94.88 94 LEU A N 1
ATOM 780 C CA . LEU A 1 94 ? 4.596 3.344 -7.043 1.00 94.88 94 LEU A CA 1
ATOM 781 C C . LEU A 1 94 ? 3.180 3.492 -7.615 1.00 94.88 94 LEU A C 1
ATOM 783 O O . LEU A 1 94 ? 2.350 4.171 -7.016 1.00 94.88 94 LEU A O 1
ATOM 787 N N . TYR A 1 95 ? 2.873 2.822 -8.729 1.00 95.38 95 TYR A N 1
ATOM 788 C CA . TYR A 1 95 ? 1.554 2.859 -9.358 1.00 95.38 95 TYR A CA 1
ATOM 789 C C . TYR A 1 95 ? 0.454 2.365 -8.412 1.00 95.38 95 TYR A C 1
ATOM 791 O O . TYR A 1 95 ? -0.574 3.029 -8.273 1.00 95.38 95 TYR A O 1
ATOM 799 N N . VAL A 1 96 ? 0.672 1.235 -7.727 1.00 95.06 96 VAL A N 1
ATOM 800 C CA . VAL A 1 96 ? -0.292 0.701 -6.750 1.00 95.06 96 VAL A CA 1
ATOM 801 C C . VAL A 1 96 ? -0.549 1.720 -5.639 1.00 95.06 96 VAL A C 1
ATOM 803 O O . VAL A 1 96 ? -1.705 1.987 -5.312 1.00 95.06 96 VAL A O 1
ATOM 806 N N . TRP A 1 97 ? 0.498 2.358 -5.109 1.00 94.38 97 TRP A N 1
ATOM 807 C CA . TRP A 1 97 ? 0.337 3.418 -4.112 1.00 94.38 97 TRP A CA 1
ATOM 808 C C . TRP A 1 97 ? -0.462 4.612 -4.650 1.00 94.38 97 TRP A C 1
ATOM 810 O O . TRP A 1 97 ? -1.396 5.068 -3.986 1.00 94.38 97 TRP A O 1
ATOM 820 N N . CYS A 1 98 ? -0.149 5.081 -5.860 1.00 94.38 98 CYS A N 1
ATOM 821 C CA . CYS A 1 98 ? -0.839 6.195 -6.510 1.00 94.38 98 CYS A CA 1
ATOM 822 C C . CYS A 1 98 ? -2.331 5.927 -6.705 1.00 94.38 98 CYS A C 1
ATOM 824 O O . CYS A 1 98 ? -3.144 6.825 -6.492 1.00 94.38 98 CYS A O 1
ATOM 826 N N . GLN A 1 99 ? -2.705 4.697 -7.066 1.00 93.19 99 GLN A N 1
ATOM 827 C CA . GLN A 1 99 ? -4.110 4.346 -7.269 1.00 93.19 99 GLN A CA 1
ATOM 828 C C . GLN A 1 99 ? -4.889 4.094 -5.988 1.00 93.19 99 GLN A C 1
ATOM 830 O O . GLN A 1 99 ? -6.114 4.205 -5.990 1.00 93.19 99 GLN A O 1
ATOM 835 N N . LEU A 1 100 ? -4.207 3.797 -4.889 1.00 90.00 100 LEU A N 1
ATOM 836 C CA . LEU A 1 100 ? -4.839 3.725 -3.575 1.00 90.00 100 LEU A CA 1
ATOM 837 C C . LEU A 1 100 ? -4.986 5.112 -2.936 1.00 90.00 100 LEU A C 1
ATOM 839 O O . LEU A 1 100 ? -5.882 5.313 -2.124 1.00 90.00 100 LEU A O 1
ATOM 843 N N . ASN A 1 101 ? -4.163 6.080 -3.349 1.00 91.94 101 ASN A N 1
ATOM 844 C CA . ASN A 1 101 ? -4.112 7.432 -2.790 1.00 91.94 101 ASN A CA 1
ATOM 845 C C . ASN A 1 101 ? -4.377 8.514 -3.856 1.00 91.94 101 ASN A C 1
ATOM 847 O O . ASN A 1 101 ? -3.677 9.522 -3.904 1.00 91.94 101 ASN A O 1
ATOM 851 N N . LYS A 1 102 ? -5.383 8.319 -4.725 1.00 91.25 102 LYS A N 1
ATOM 852 C CA . LYS A 1 102 ? -5.633 9.150 -5.930 1.00 91.25 102 LYS A CA 1
ATOM 853 C C . LYS A 1 102 ? -5.719 10.657 -5.662 1.00 91.25 102 LYS A C 1
ATOM 855 O O . LYS A 1 102 ? -5.258 11.444 -6.490 1.00 91.25 102 LYS A O 1
ATOM 860 N N . ASP A 1 103 ? -6.286 11.050 -4.523 1.00 91.56 103 ASP A N 1
ATOM 861 C CA . ASP A 1 103 ? -6.499 12.454 -4.151 1.00 91.56 103 ASP A CA 1
ATOM 862 C C . ASP A 1 103 ? -5.366 13.065 -3.320 1.00 91.56 103 ASP A C 1
ATOM 864 O O . ASP A 1 103 ? -5.363 14.272 -3.072 1.00 91.56 103 ASP A O 1
ATOM 868 N N . THR A 1 104 ? -4.373 12.272 -2.914 1.00 90.31 104 THR A N 1
ATOM 869 C CA . THR A 1 104 ? -3.208 12.790 -2.199 1.00 90.31 104 THR A CA 1
ATOM 870 C C . THR A 1 104 ? -2.358 13.635 -3.141 1.00 90.31 104 THR A C 1
ATOM 872 O O . THR A 1 104 ? -1.992 13.204 -4.235 1.00 90.31 104 THR A O 1
ATOM 875 N N . VAL A 1 105 ? -2.033 14.854 -2.716 1.00 90.88 105 VAL A N 1
ATOM 876 C CA . VAL A 1 105 ? -1.147 15.747 -3.465 1.00 90.88 105 VAL A CA 1
ATOM 877 C C . VAL A 1 105 ? 0.295 15.369 -3.151 1.00 90.88 105 VAL A C 1
ATOM 879 O O . VAL A 1 105 ? 0.717 15.409 -1.996 1.00 90.88 105 VAL A O 1
ATOM 882 N N . VAL A 1 106 ? 1.045 14.986 -4.181 1.00 89.50 106 VAL A N 1
ATOM 883 C CA . VAL A 1 106 ? 2.473 14.688 -4.083 1.00 89.50 106 VAL A CA 1
ATOM 884 C C . VAL A 1 106 ? 3.281 15.853 -4.632 1.00 89.50 106 VAL A C 1
ATOM 886 O O . VAL A 1 106 ? 2.966 16.415 -5.683 1.00 89.50 106 VAL A O 1
ATOM 889 N N . SER A 1 107 ? 4.335 16.212 -3.905 1.00 87.31 107 SER A N 1
ATOM 890 C CA . SER A 1 107 ? 5.333 17.167 -4.375 1.00 87.31 107 SER A CA 1
ATOM 891 C C . SER A 1 107 ? 6.351 16.430 -5.234 1.00 87.31 107 SER A C 1
ATOM 893 O O . SER A 1 107 ? 6.985 15.473 -4.786 1.00 87.31 107 SER A O 1
ATOM 895 N N . PHE A 1 108 ? 6.514 16.886 -6.466 1.00 83.75 108 PHE A N 1
ATOM 896 C CA . PHE A 1 108 ? 7.533 16.425 -7.388 1.00 83.75 108 PHE A CA 1
ATOM 897 C C . PHE A 1 108 ? 8.660 17.452 -7.486 1.00 83.75 108 PHE A C 1
ATOM 899 O O . PHE A 1 108 ? 8.662 18.496 -6.827 1.00 83.75 108 PHE A O 1
ATOM 906 N N . TRP A 1 109 ? 9.668 17.119 -8.280 1.00 75.19 109 TRP A N 1
ATOM 907 C CA . TRP A 1 109 ? 10.858 17.931 -8.464 1.00 75.19 109 TRP A CA 1
ATOM 908 C C . TRP A 1 109 ? 10.523 19.403 -8.752 1.00 75.19 109 TRP A C 1
ATOM 910 O O . TRP A 1 109 ? 9.550 19.717 -9.442 1.00 75.19 109 TRP A O 1
ATOM 920 N N . PHE A 1 110 ? 11.345 20.301 -8.196 1.00 74.81 110 PHE A N 1
ATOM 921 C CA . PHE A 1 110 ? 11.182 21.761 -8.277 1.00 74.81 110 PHE A CA 1
ATOM 922 C C . PHE A 1 110 ? 9.934 22.328 -7.575 1.00 74.81 110 PHE A C 1
ATOM 924 O O . PHE A 1 110 ? 9.493 23.427 -7.894 1.00 74.81 110 PHE A O 1
ATOM 931 N N . GLY A 1 111 ? 9.361 21.601 -6.608 1.00 77.75 111 GLY A N 1
ATOM 932 C CA . GLY A 1 111 ? 8.216 22.082 -5.823 1.00 77.75 111 GLY A CA 1
ATOM 933 C C . GLY A 1 111 ? 6.892 22.071 -6.588 1.00 77.75 111 GLY A C 1
ATOM 934 O O . GLY A 1 111 ? 5.898 22.606 -6.103 1.00 77.75 111 GLY A O 1
ATOM 935 N N . THR A 1 112 ? 6.862 21.450 -7.768 1.00 88.75 112 THR A N 1
ATOM 936 C CA . THR A 1 112 ? 5.623 21.230 -8.516 1.00 88.75 112 THR A CA 1
ATOM 937 C C . THR A 1 112 ? 4.744 20.234 -7.763 1.00 88.75 112 THR A C 1
ATOM 939 O O . THR A 1 112 ? 5.226 19.215 -7.272 1.00 88.75 112 THR A O 1
ATOM 942 N N . GLN A 1 113 ? 3.453 20.533 -7.626 1.00 90.19 113 GLN A N 1
ATOM 943 C CA . GLN A 1 113 ? 2.507 19.703 -6.880 1.00 90.19 113 GLN A CA 1
ATOM 944 C C . GLN A 1 113 ? 1.405 19.204 -7.801 1.00 90.19 113 GLN A C 1
ATOM 946 O O . GLN A 1 113 ? 0.843 19.971 -8.583 1.00 90.19 113 GLN A O 1
ATOM 951 N N . PHE A 1 114 ? 1.077 17.921 -7.701 1.00 91.69 114 PHE A N 1
ATOM 952 C CA . PHE A 1 114 ? -0.016 17.321 -8.458 1.00 91.69 114 PHE A CA 1
ATOM 953 C C . PHE A 1 114 ? -0.627 16.136 -7.711 1.00 91.69 114 PHE A C 1
ATOM 955 O O . PHE A 1 114 ? -0.073 15.628 -6.737 1.00 91.69 114 PHE A O 1
ATOM 962 N N . LYS A 1 115 ? -1.799 15.689 -8.167 1.00 91.94 115 LYS A N 1
ATOM 963 C CA . LYS A 1 115 ? -2.473 14.515 -7.601 1.00 91.94 115 LYS A CA 1
ATOM 964 C C . LYS A 1 115 ? -1.682 13.238 -7.884 1.00 91.94 115 LYS A C 1
ATOM 966 O O . LYS A 1 115 ? -1.238 13.034 -9.015 1.00 91.94 115 LYS A O 1
ATOM 971 N N . ALA A 1 116 ? -1.573 12.353 -6.893 1.00 90.75 116 ALA A N 1
ATOM 972 C CA . ALA A 1 116 ? -0.798 11.113 -6.966 1.00 90.75 116 ALA A CA 1
ATOM 973 C C . ALA A 1 116 ? -1.144 10.251 -8.187 1.00 90.75 116 ALA A C 1
ATOM 975 O O . ALA A 1 116 ? -0.254 9.623 -8.753 1.00 90.75 116 ALA A O 1
ATOM 976 N N . MET A 1 117 ? -2.399 10.279 -8.647 1.00 92.62 117 MET A N 1
ATOM 977 C CA . MET A 1 117 ? -2.852 9.570 -9.849 1.00 92.62 117 MET A CA 1
ATOM 978 C C . MET A 1 117 ? -2.005 9.867 -11.103 1.00 92.62 117 MET A C 1
ATOM 980 O O . MET A 1 117 ? -1.821 8.986 -11.941 1.00 92.62 117 MET A O 1
ATOM 984 N N . TYR A 1 118 ? -1.468 11.083 -11.235 1.00 92.62 118 TYR A N 1
ATOM 985 C CA . TYR A 1 118 ? -0.681 11.494 -12.403 1.00 92.62 118 TYR A CA 1
ATOM 986 C C . TYR A 1 118 ? 0.808 11.159 -12.290 1.00 92.62 118 TYR A C 1
ATOM 988 O O . TYR A 1 118 ? 1.507 11.166 -13.301 1.00 92.62 118 TYR A O 1
ATOM 996 N N . LEU A 1 119 ? 1.297 10.830 -11.091 1.00 91.81 119 LEU A N 1
ATOM 997 C CA . LEU A 1 119 ? 2.719 10.598 -10.837 1.00 91.81 119 LEU A CA 1
ATOM 998 C C . LEU A 1 119 ? 3.342 9.545 -11.773 1.00 91.81 119 LEU A C 1
ATOM 1000 O O . LEU A 1 119 ? 4.360 9.864 -12.386 1.00 91.81 119 LEU A O 1
ATOM 1004 N N . PRO A 1 120 ? 2.761 8.342 -11.971 1.00 92.00 120 PRO A N 1
ATOM 1005 C CA . PRO A 1 120 ? 3.381 7.323 -12.823 1.00 92.00 120 PRO A CA 1
ATOM 1006 C C . PRO A 1 120 ? 3.532 7.788 -14.279 1.00 92.00 120 PRO A C 1
ATOM 1008 O O . PRO A 1 120 ? 4.541 7.517 -14.927 1.00 92.00 120 PRO A O 1
ATOM 1011 N N . TRP A 1 121 ? 2.548 8.543 -14.774 1.00 91.75 121 TRP A N 1
ATOM 1012 C CA . TRP A 1 121 ? 2.528 9.080 -16.135 1.00 91.75 121 TRP A CA 1
ATOM 1013 C C . TRP A 1 121 ? 3.534 10.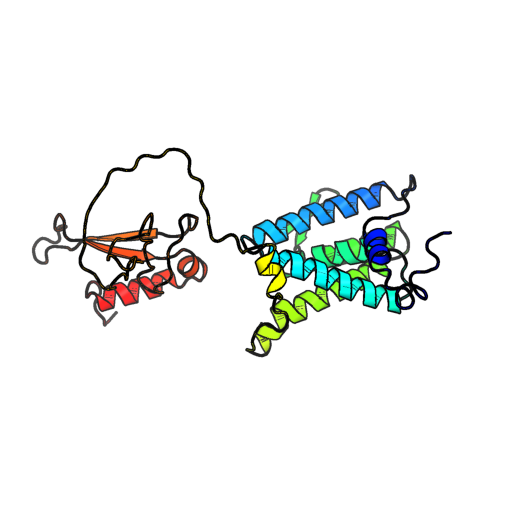211 -16.323 1.00 91.75 121 TRP A C 1
ATOM 1015 O O . TRP A 1 121 ? 4.216 10.269 -17.344 1.00 91.75 121 TRP A O 1
ATOM 1025 N N . ILE A 1 122 ? 3.669 11.081 -15.320 1.00 90.50 122 ILE A N 1
ATOM 1026 C CA . ILE A 1 122 ? 4.652 12.167 -15.323 1.00 90.50 122 ILE A CA 1
ATOM 1027 C C . ILE A 1 122 ? 6.072 11.596 -15.293 1.00 90.50 122 ILE A C 1
ATOM 1029 O O . ILE A 1 122 ? 6.915 12.054 -16.060 1.00 90.50 122 ILE A O 1
ATOM 1033 N N . LEU A 1 123 ? 6.335 10.565 -14.480 1.00 88.44 123 LEU A N 1
ATOM 1034 C CA . LEU A 1 123 ? 7.629 9.872 -14.477 1.00 88.44 123 LEU A CA 1
ATOM 1035 C C . LEU A 1 123 ? 7.932 9.239 -15.840 1.00 88.44 123 LEU A C 1
ATOM 1037 O O . LEU A 1 123 ? 9.035 9.416 -16.353 1.00 88.44 123 LEU A O 1
ATOM 1041 N N . CYS A 1 124 ? 6.953 8.559 -16.443 1.00 89.88 124 CYS A N 1
ATOM 1042 C CA . CYS A 1 124 ? 7.090 7.981 -17.779 1.00 89.88 124 CYS A CA 1
ATOM 1043 C C . CYS A 1 124 ? 7.422 9.052 -18.832 1.00 89.88 124 CYS A C 1
ATOM 1045 O O . CYS A 1 124 ? 8.351 8.877 -19.618 1.00 89.88 124 CYS A O 1
ATOM 1047 N N . GLY A 1 125 ? 6.697 10.176 -18.838 1.00 88.81 125 GLY A N 1
ATOM 1048 C CA . GLY A 1 125 ? 6.936 11.278 -19.772 1.00 88.81 125 GLY A CA 1
ATOM 1049 C C . GLY A 1 125 ? 8.293 11.953 -19.559 1.00 88.81 125 GLY A C 1
ATOM 1050 O O . GLY A 1 125 ? 9.009 12.227 -20.518 1.00 88.81 125 GLY A O 1
ATOM 1051 N N . PHE A 1 126 ? 8.690 12.169 -18.305 1.00 85.38 126 PHE A N 1
ATOM 1052 C CA . PHE A 1 126 ? 9.970 12.787 -17.967 1.00 85.38 126 PHE A CA 1
ATOM 1053 C C . PHE A 1 126 ? 11.163 11.902 -18.349 1.00 85.38 126 PHE A C 1
ATOM 1055 O O . PHE A 1 126 ? 12.114 12.388 -18.964 1.00 85.38 126 PHE A O 1
ATOM 1062 N N . ASN A 1 127 ? 11.101 10.598 -18.059 1.00 82.88 127 ASN A N 1
ATOM 1063 C CA . ASN A 1 127 ? 12.137 9.653 -18.483 1.00 82.88 127 ASN A CA 1
ATOM 1064 C C . ASN A 1 127 ? 12.200 9.525 -20.009 1.00 82.88 127 ASN A C 1
ATOM 1066 O O . ASN A 1 127 ? 13.300 9.523 -20.565 1.00 82.88 127 ASN A O 1
ATOM 1070 N N . ALA A 1 128 ? 11.050 9.517 -20.692 1.00 85.12 128 ALA A N 1
ATOM 1071 C CA . ALA A 1 128 ? 11.009 9.502 -22.150 1.00 85.12 128 ALA A CA 1
ATOM 1072 C C . ALA A 1 128 ? 11.716 10.724 -22.763 1.00 85.12 128 ALA A C 1
ATOM 1074 O O . ALA A 1 128 ? 12.471 10.566 -23.720 1.00 85.12 128 ALA A O 1
ATOM 1075 N N . VAL A 1 129 ? 11.539 11.921 -22.188 1.00 84.81 129 VAL A N 1
ATOM 1076 C CA . VAL A 1 129 ? 12.187 13.158 -22.663 1.00 84.81 129 VAL A CA 1
ATOM 1077 C C . VAL A 1 129 ? 13.686 13.187 -22.348 1.00 84.81 129 VAL A C 1
ATOM 1079 O O . VAL A 1 129 ? 14.479 13.555 -23.210 1.00 84.81 129 VAL A O 1
ATOM 1082 N N . LEU A 1 130 ? 14.100 12.797 -21.139 1.00 79.44 130 LEU A N 1
ATOM 1083 C CA . LEU A 1 130 ? 15.508 12.873 -20.729 1.00 79.44 130 LEU A CA 1
ATOM 1084 C C . LEU A 1 130 ? 16.393 11.774 -21.325 1.00 79.44 130 LEU A C 1
ATOM 1086 O O . LEU A 1 130 ? 17.570 12.010 -21.587 1.00 79.44 130 LEU A O 1
ATOM 1090 N N . ARG A 1 131 ? 15.860 10.556 -21.469 1.00 74.94 131 ARG A N 1
ATOM 1091 C CA . ARG A 1 131 ? 16.628 9.358 -21.850 1.00 74.94 131 ARG A CA 1
ATOM 1092 C C . ARG A 1 131 ? 16.244 8.799 -23.218 1.00 74.94 131 ARG A C 1
ATOM 1094 O O . ARG A 1 131 ? 16.865 7.837 -23.660 1.00 74.94 131 ARG A O 1
ATOM 1101 N N . GLY A 1 132 ? 15.250 9.385 -23.888 1.00 71.44 132 GLY A N 1
ATOM 1102 C CA . GLY A 1 132 ? 14.821 8.971 -25.225 1.00 71.44 132 GLY A CA 1
ATOM 1103 C C . GLY A 1 132 ? 14.075 7.633 -25.264 1.00 71.44 132 GLY A C 1
ATOM 1104 O O . GLY A 1 132 ? 13.984 7.024 -26.326 1.00 71.44 132 GLY A O 1
ATOM 1105 N N . GLY A 1 133 ? 13.551 7.153 -24.130 1.00 74.44 133 GLY A N 1
ATOM 1106 C CA . GLY A 1 133 ? 12.816 5.889 -24.045 1.00 74.44 133 GLY A CA 1
ATOM 1107 C C . GLY A 1 133 ? 11.945 5.801 -22.791 1.00 74.44 133 GLY A C 1
ATOM 1108 O O . GLY A 1 133 ? 12.350 6.278 -21.737 1.00 74.44 133 GLY A O 1
ATOM 1109 N N . GLY A 1 134 ? 10.747 5.218 -22.935 1.00 81.75 134 GLY A N 1
ATOM 1110 C CA . GLY A 1 134 ? 9.732 5.085 -21.873 1.00 81.75 134 GLY A CA 1
ATOM 1111 C C . GLY A 1 134 ? 9.050 3.706 -21.813 1.00 81.75 134 GLY A C 1
ATOM 1112 O O . GLY A 1 134 ? 7.995 3.546 -21.204 1.00 81.75 134 GLY A O 1
ATOM 1113 N N . MET A 1 135 ? 9.585 2.710 -22.529 1.00 84.31 135 MET A N 1
ATOM 1114 C CA . MET A 1 135 ? 8.942 1.395 -22.669 1.00 84.31 135 MET A CA 1
ATOM 1115 C C . MET A 1 135 ? 8.928 0.621 -21.345 1.00 84.31 135 MET A C 1
ATOM 1117 O O . MET A 1 135 ? 7.924 0.001 -21.001 1.00 84.31 135 MET A O 1
ATOM 1121 N N . ASN A 1 136 ? 10.019 0.684 -20.580 1.00 85.94 136 ASN A N 1
ATOM 1122 C CA . ASN A 1 136 ? 10.133 0.001 -19.290 1.00 85.94 136 ASN A CA 1
ATOM 1123 C C . ASN A 1 136 ? 9.121 0.560 -18.282 1.00 85.94 136 ASN A C 1
ATOM 1125 O O . ASN A 1 136 ? 8.538 -0.181 -17.491 1.00 85.94 136 ASN A O 1
ATOM 1129 N N . GLU A 1 137 ? 8.861 1.862 -18.353 1.00 89.56 137 GLU A N 1
ATOM 1130 C CA . GLU A 1 137 ? 7.882 2.550 -17.532 1.00 89.56 137 GLU A CA 1
ATOM 1131 C C . GLU A 1 137 ? 6.452 2.147 -17.904 1.00 89.56 137 GLU A C 1
ATOM 1133 O O . GLU A 1 137 ? 5.645 1.810 -17.040 1.00 89.56 137 GLU A O 1
ATOM 1138 N N . LEU A 1 138 ? 6.124 2.088 -19.194 1.00 91.50 138 LEU A N 1
ATOM 1139 C CA . LEU A 1 138 ? 4.805 1.614 -19.618 1.00 91.50 138 LEU A CA 1
ATOM 1140 C C . LEU A 1 138 ? 4.543 0.171 -19.165 1.00 91.50 138 LEU A C 1
ATOM 1142 O O . LEU A 1 138 ? 3.450 -0.134 -18.681 1.00 91.50 138 LEU A O 1
ATOM 1146 N N . LEU A 1 139 ? 5.554 -0.700 -19.242 1.00 91.25 139 LEU A N 1
ATOM 1147 C CA . LEU A 1 139 ? 5.460 -2.064 -18.718 1.00 91.25 139 LEU A CA 1
ATOM 1148 C C . LEU A 1 139 ? 5.254 -2.078 -17.198 1.00 91.25 139 LEU A C 1
ATOM 1150 O O . LEU A 1 139 ? 4.417 -2.831 -16.707 1.00 91.25 139 LEU A O 1
ATOM 1154 N N . GLY A 1 140 ? 5.948 -1.220 -16.447 1.00 92.19 140 GLY A N 1
ATOM 1155 C CA . GLY A 1 140 ? 5.745 -1.084 -15.002 1.00 92.19 140 GLY A CA 1
ATOM 1156 C C . GLY A 1 140 ? 4.332 -0.626 -14.627 1.00 92.19 140 GLY A C 1
ATOM 1157 O O . GLY A 1 140 ? 3.732 -1.170 -13.697 1.00 92.19 140 GLY A O 1
ATOM 1158 N N . ILE A 1 141 ? 3.766 0.319 -15.386 1.00 94.38 141 ILE A N 1
ATOM 1159 C CA . ILE A 1 141 ? 2.374 0.768 -15.225 1.00 94.38 141 ILE A CA 1
ATOM 1160 C C . ILE A 1 141 ? 1.408 -0.389 -15.494 1.00 94.38 141 ILE A C 1
ATOM 1162 O O . ILE A 1 141 ? 0.485 -0.599 -14.710 1.00 94.38 141 ILE A O 1
ATOM 1166 N N . LEU A 1 142 ? 1.635 -1.171 -16.553 1.00 94.94 142 LEU A N 1
ATOM 1167 C CA . LEU A 1 142 ? 0.814 -2.338 -16.880 1.00 94.94 142 LEU A CA 1
ATOM 1168 C C . LEU A 1 142 ? 0.851 -3.397 -15.766 1.00 94.94 142 LEU A C 1
ATOM 1170 O O . LEU A 1 142 ? -0.197 -3.907 -15.365 1.00 94.94 142 LEU A O 1
ATOM 1174 N N . VAL A 1 143 ? 2.037 -3.702 -15.228 1.00 94.69 143 VAL A N 1
ATOM 1175 C CA . VAL A 1 143 ? 2.209 -4.644 -14.106 1.00 94.69 143 VAL A CA 1
ATOM 1176 C C . VAL A 1 143 ? 1.455 -4.149 -12.869 1.00 94.69 143 VAL A C 1
ATOM 1178 O O . VAL A 1 143 ? 0.651 -4.888 -12.299 1.00 94.69 143 VAL A O 1
ATOM 1181 N N . GLY A 1 144 ? 1.662 -2.887 -12.479 1.00 94.00 144 GLY A N 1
ATOM 1182 C CA . GLY A 1 144 ? 0.985 -2.294 -11.325 1.00 94.00 144 GLY A CA 1
ATOM 1183 C C . GLY A 1 144 ? -0.535 -2.249 -11.497 1.00 94.00 144 GLY A C 1
ATOM 1184 O O . GLY A 1 144 ? -1.275 -2.530 -10.553 1.00 94.00 144 GLY A O 1
ATOM 1185 N N . HIS A 1 145 ? -1.010 -1.959 -12.712 1.00 94.31 145 HIS A N 1
ATOM 1186 C CA . HIS A 1 145 ? -2.429 -1.990 -13.051 1.00 94.31 145 HIS A CA 1
ATOM 1187 C C . HIS A 1 145 ? -3.011 -3.398 -12.958 1.00 94.31 145 HIS A C 1
ATOM 1189 O O . HIS A 1 145 ? -4.096 -3.562 -12.412 1.00 94.31 145 HIS A O 1
ATOM 1195 N N . THR A 1 146 ? -2.271 -4.415 -13.403 1.00 93.94 146 THR A N 1
ATOM 1196 C CA . THR A 1 146 ? -2.687 -5.821 -13.308 1.00 93.94 146 THR A CA 1
ATOM 1197 C C . THR A 1 146 ? -2.925 -6.229 -11.855 1.00 93.94 146 THR A C 1
ATOM 1199 O O . THR A 1 146 ? -3.971 -6.798 -11.542 1.00 93.94 146 THR A O 1
ATOM 1202 N N . TYR A 1 147 ? -2.003 -5.894 -10.943 1.00 92.69 147 TYR A N 1
ATOM 1203 C CA . TYR A 1 147 ? -2.217 -6.144 -9.515 1.00 92.69 147 TYR A CA 1
ATOM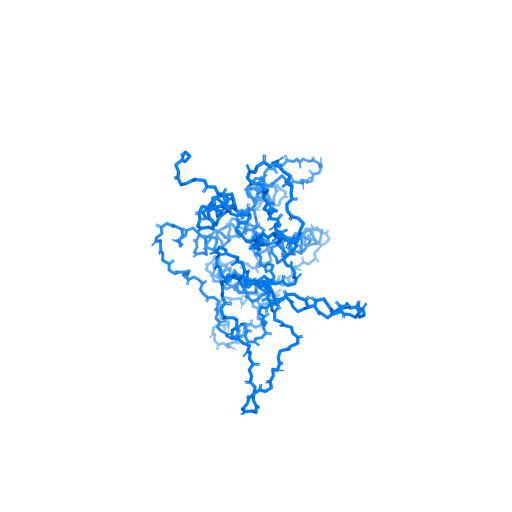 1204 C C . TYR A 1 147 ? -3.395 -5.340 -8.966 1.00 92.69 147 TYR A C 1
ATOM 1206 O O . TYR A 1 147 ? -4.271 -5.910 -8.320 1.00 92.69 147 TYR A O 1
ATOM 1214 N N . TYR A 1 148 ? -3.442 -4.030 -9.229 1.00 91.88 148 TYR A N 1
ATOM 1215 C CA . TYR A 1 148 ? -4.505 -3.164 -8.716 1.00 91.88 148 TYR A CA 1
ATOM 1216 C C . TYR A 1 148 ? -5.896 -3.645 -9.153 1.00 91.88 148 TYR A C 1
ATOM 1218 O O . TYR A 1 148 ? -6.812 -3.726 -8.334 1.00 91.88 148 TYR A O 1
ATOM 1226 N N . PHE A 1 149 ? -6.035 -4.015 -10.425 1.00 91.31 149 PHE A N 1
ATOM 1227 C CA . PHE A 1 149 ? -7.270 -4.535 -10.991 1.00 91.31 149 PHE A CA 1
ATOM 1228 C C . PHE A 1 149 ? -7.698 -5.835 -10.304 1.00 91.31 149 PHE A C 1
ATOM 1230 O O . PHE A 1 149 ? -8.810 -5.919 -9.795 1.00 91.31 149 PHE A O 1
ATOM 1237 N N . LEU A 1 150 ? -6.809 -6.828 -10.213 1.00 88.44 150 LEU A N 1
ATOM 1238 C CA . LEU A 1 150 ? -7.141 -8.131 -9.625 1.00 88.44 150 LEU A CA 1
ATOM 1239 C C . LEU A 1 150 ? -7.368 -8.076 -8.107 1.00 88.44 150 LEU A C 1
ATOM 1241 O O . LEU A 1 150 ? -8.178 -8.839 -7.578 1.00 88.44 150 LEU A O 1
ATOM 1245 N N . ALA A 1 151 ? -6.646 -7.205 -7.400 1.00 85.38 151 ALA A N 1
ATOM 1246 C CA . ALA A 1 151 ? -6.694 -7.116 -5.943 1.00 85.38 151 ALA A CA 1
ATOM 1247 C C . ALA A 1 151 ? -7.835 -6.227 -5.427 1.00 85.38 151 ALA A C 1
ATOM 1249 O O . ALA A 1 151 ? -8.403 -6.538 -4.382 1.00 85.38 151 ALA A O 1
ATOM 1250 N N . PHE A 1 152 ? -8.169 -5.135 -6.127 1.00 84.44 152 PHE A N 1
ATOM 1251 C CA . PHE A 1 152 ? -9.109 -4.124 -5.627 1.00 84.44 152 PHE A CA 1
ATOM 1252 C C . PHE A 1 152 ? -10.343 -3.936 -6.511 1.00 84.44 152 PHE A C 1
ATOM 1254 O O . PHE A 1 152 ? -11.454 -3.914 -5.991 1.00 84.44 152 PHE A O 1
ATOM 1261 N N . ASP A 1 153 ? -10.171 -3.809 -7.827 1.00 82.31 153 ASP A N 1
ATOM 1262 C CA . ASP A 1 153 ? -11.273 -3.442 -8.729 1.00 82.31 153 ASP A CA 1
ATOM 1263 C C . ASP A 1 153 ? -12.188 -4.635 -9.057 1.00 82.31 153 ASP A C 1
ATOM 1265 O O . ASP A 1 153 ? -13.411 -4.571 -8.941 1.00 82.31 153 ASP A O 1
ATOM 1269 N N . TYR A 1 154 ? -11.584 -5.779 -9.373 1.00 81.69 154 TYR A N 1
ATOM 1270 C CA . TYR A 1 154 ? -12.275 -7.027 -9.673 1.00 81.69 154 TYR A CA 1
ATOM 1271 C C . TYR A 1 154 ? -13.224 -7.496 -8.550 1.00 81.69 154 TYR A C 1
ATOM 1273 O O . TYR A 1 154 ? -14.398 -7.747 -8.847 1.00 81.69 154 TYR A O 1
ATOM 1281 N N . PRO A 1 155 ? -12.796 -7.588 -7.268 1.00 80.62 155 PRO A N 1
ATOM 1282 C CA . PRO A 1 155 ? -13.708 -7.971 -6.188 1.00 80.62 155 PRO A CA 1
ATOM 1283 C C . PRO A 1 155 ? -14.813 -6.934 -5.934 1.00 80.62 155 PRO A C 1
ATOM 1285 O O . PRO A 1 155 ? -15.911 -7.323 -5.539 1.00 80.62 155 PRO A O 1
ATOM 1288 N N . LEU A 1 156 ? -14.564 -5.643 -6.191 1.00 77.12 156 LEU A N 1
ATOM 1289 C CA . LEU A 1 156 ? -15.556 -4.579 -6.011 1.00 77.12 156 LEU A CA 1
ATOM 1290 C C . LEU A 1 156 ? -16.702 -4.681 -7.030 1.00 77.12 156 LEU A C 1
ATOM 1292 O O . LEU A 1 156 ? -17.857 -4.466 -6.676 1.00 77.12 156 LEU A O 1
ATOM 1296 N N . GLN A 1 157 ? -16.390 -5.032 -8.280 1.00 76.56 157 GLN A N 1
ATOM 1297 C CA . GLN A 1 157 ? -17.375 -5.110 -9.365 1.00 76.56 157 GLN A CA 1
ATOM 1298 C C . GLN A 1 157 ? -18.156 -6.431 -9.389 1.00 76.56 157 GLN A C 1
ATOM 1300 O O . GLN A 1 157 ? -19.336 -6.434 -9.729 1.00 76.56 157 GLN A O 1
ATOM 1305 N N . HIS A 1 158 ? -17.521 -7.553 -9.028 1.00 72.12 158 HIS A N 1
ATOM 1306 C CA . HIS A 1 158 ? -18.120 -8.890 -9.162 1.00 72.12 158 HIS A CA 1
ATOM 1307 C C . HIS A 1 158 ? -18.620 -9.494 -7.837 1.00 72.12 158 HIS A C 1
ATOM 1309 O O . HIS A 1 158 ? -19.085 -10.632 -7.830 1.00 72.12 158 HIS A O 1
ATOM 1315 N N . GLY A 1 159 ? -18.533 -8.767 -6.713 1.00 58.84 159 GLY A N 1
ATOM 1316 C CA . GLY A 1 159 ? -19.090 -9.189 -5.416 1.00 58.84 159 GLY A CA 1
ATOM 1317 C C . GLY A 1 159 ? -18.524 -10.505 -4.857 1.00 58.84 159 GLY A C 1
ATOM 1318 O O . GLY A 1 159 ? -19.151 -11.135 -4.008 1.00 58.84 159 GLY A O 1
ATOM 1319 N N . GLY A 1 160 ? -17.365 -10.946 -5.354 1.00 59.25 160 GLY A N 1
ATOM 1320 C CA . GLY A 1 160 ? -16.745 -12.230 -5.024 1.00 59.25 160 GLY A CA 1
ATOM 1321 C C . GLY A 1 160 ? -15.657 -12.144 -3.949 1.00 59.25 160 GLY A C 1
ATOM 1322 O O . GLY A 1 160 ? -15.191 -11.066 -3.581 1.00 59.25 160 GLY A O 1
ATOM 1323 N N . SER A 1 161 ? -15.206 -13.309 -3.466 1.00 58.00 161 SER A N 1
ATOM 1324 C CA . SER A 1 161 ? -13.994 -13.422 -2.642 1.00 58.00 161 SER A CA 1
ATOM 1325 C C . SER A 1 161 ? -12.785 -12.836 -3.378 1.00 58.00 161 SER A C 1
ATOM 1327 O O . SER A 1 161 ? -12.666 -13.031 -4.588 1.00 58.00 161 SER A O 1
ATOM 1329 N N . SER A 1 162 ? -11.871 -12.171 -2.663 1.00 62.97 162 SER A N 1
ATOM 1330 C CA . SER A 1 162 ? -10.641 -11.615 -3.240 1.00 62.97 162 SER A CA 1
ATOM 1331 C C . SER A 1 162 ? -9.898 -12.669 -4.072 1.00 62.97 162 SER A C 1
ATOM 1333 O O . SER A 1 162 ? -9.458 -13.690 -3.544 1.00 62.97 162 SER A O 1
ATOM 1335 N N . PHE A 1 163 ? -9.780 -12.432 -5.385 1.00 66.50 163 PHE A N 1
ATOM 1336 C CA . PHE A 1 163 ? -9.157 -13.372 -6.328 1.00 66.50 163 PHE A CA 1
ATOM 1337 C C . PHE A 1 163 ? -7.695 -13.654 -5.953 1.00 66.50 163 PHE A C 1
ATOM 1339 O O . PHE A 1 163 ? -7.209 -14.781 -6.031 1.00 66.50 163 PHE A O 1
ATOM 1346 N N . LEU A 1 164 ? -7.012 -12.621 -5.463 1.00 75.88 164 LEU A N 1
ATOM 1347 C CA . LEU A 1 164 ? -5.675 -12.698 -4.898 1.00 75.88 164 LEU A CA 1
ATOM 1348 C C . LEU A 1 164 ? -5.766 -12.938 -3.386 1.00 75.88 164 LEU A C 1
ATOM 1350 O O . LEU A 1 164 ? -5.824 -11.999 -2.593 1.00 75.88 164 LEU A O 1
ATOM 1354 N N . ARG A 1 165 ? -5.791 -14.213 -2.983 1.00 77.69 165 ARG A N 1
ATOM 1355 C CA . ARG A 1 165 ? -5.701 -14.614 -1.573 1.00 77.69 165 ARG A CA 1
ATOM 1356 C C . ARG A 1 165 ? -4.250 -14.909 -1.205 1.00 77.69 165 ARG A C 1
ATOM 1358 O O . ARG A 1 165 ? -3.645 -15.818 -1.769 1.00 77.69 165 ARG A O 1
ATOM 1365 N N . THR A 1 166 ? -3.726 -14.183 -0.222 1.00 84.50 166 THR A N 1
ATOM 1366 C CA . THR A 1 166 ? -2.395 -14.428 0.343 1.00 84.50 166 THR A CA 1
ATOM 1367 C C . THR A 1 166 ? -2.282 -15.886 0.811 1.00 84.50 166 THR A C 1
ATOM 1369 O O . THR A 1 166 ? -3.151 -16.366 1.555 1.00 84.50 166 THR A O 1
ATOM 1372 N N . PRO A 1 167 ? -1.253 -16.631 0.372 1.00 86.88 167 PRO A N 1
ATOM 1373 C CA . PRO A 1 167 ? -1.113 -18.037 0.718 1.00 86.88 167 PRO A CA 1
ATOM 1374 C C . PRO A 1 167 ? -0.782 -18.209 2.207 1.00 86.88 167 PRO A C 1
ATOM 1376 O O . PRO A 1 167 ? -0.065 -17.407 2.799 1.00 86.88 167 PRO A O 1
ATOM 1379 N N . GLN A 1 168 ? -1.275 -19.292 2.818 1.00 83.19 168 GLN A N 1
ATOM 1380 C CA . GLN A 1 168 ? -1.168 -19.507 4.271 1.00 83.19 168 GLN A CA 1
ATOM 1381 C C . GLN A 1 168 ? 0.278 -19.567 4.782 1.00 83.19 168 GLN A C 1
ATOM 1383 O O . GLN A 1 168 ? 0.560 -19.107 5.883 1.00 83.19 168 GLN A O 1
ATOM 1388 N N . PHE A 1 169 ? 1.220 -20.057 3.971 1.00 88.81 169 PHE A N 1
ATOM 1389 C CA . PHE A 1 169 ? 2.624 -20.118 4.380 1.00 88.81 169 PHE A CA 1
ATOM 1390 C C . PHE A 1 169 ? 3.243 -18.730 4.627 1.00 88.81 169 PHE A C 1
ATOM 1392 O O . PHE A 1 169 ? 4.135 -18.614 5.464 1.00 88.81 169 PHE A O 1
ATOM 1399 N N . LEU A 1 170 ? 2.756 -17.679 3.950 1.00 85.31 170 LEU A N 1
ATOM 1400 C CA . LEU A 1 170 ? 3.210 -16.305 4.185 1.00 85.31 170 LEU A CA 1
ATOM 1401 C C . LEU A 1 170 ? 2.785 -15.816 5.567 1.00 85.31 170 LEU A C 1
ATOM 1403 O O . LEU A 1 170 ? 3.596 -15.210 6.255 1.00 85.31 170 LEU A O 1
ATOM 1407 N N . TYR A 1 171 ? 1.563 -16.136 5.995 1.00 85.19 171 TYR A N 1
ATOM 1408 C CA . TYR A 1 171 ? 1.104 -15.824 7.350 1.00 85.19 171 TYR A CA 1
ATOM 1409 C C . TYR A 1 171 ? 1.836 -16.636 8.420 1.00 85.19 171 TYR A C 1
ATOM 1411 O O . TYR A 1 171 ? 2.022 -16.149 9.528 1.00 85.19 171 TYR A O 1
ATOM 1419 N N . ASN A 1 172 ? 2.292 -17.849 8.099 1.00 86.12 172 ASN A N 1
ATOM 1420 C CA . ASN A 1 172 ? 3.091 -18.642 9.035 1.00 86.12 172 ASN A CA 1
ATOM 1421 C C . ASN A 1 172 ? 4.483 -18.031 9.267 1.00 86.12 172 ASN A C 1
ATOM 1423 O O . ASN A 1 172 ? 5.022 -18.151 10.362 1.00 86.12 172 ASN A O 1
ATOM 1427 N N . TYR A 1 173 ? 5.069 -17.399 8.244 1.00 87.19 173 TYR A N 1
ATOM 1428 C CA . TYR A 1 173 ? 6.382 -16.755 8.347 1.00 87.19 173 TYR A CA 1
ATOM 1429 C C . TYR A 1 173 ? 6.293 -15.317 8.878 1.00 87.19 173 TYR A C 1
ATOM 1431 O O . TYR A 1 173 ? 7.096 -14.900 9.707 1.00 87.19 173 TYR A O 1
ATOM 1439 N N . LEU A 1 174 ? 5.300 -14.566 8.404 1.00 84.88 174 LEU A N 1
ATOM 1440 C CA . LEU A 1 174 ? 4.985 -13.200 8.809 1.00 84.88 174 LEU A CA 1
ATOM 1441 C C . LEU A 1 174 ? 3.559 -13.189 9.361 1.00 84.88 174 LEU A C 1
ATOM 1443 O O . LEU A 1 174 ? 2.622 -12.850 8.628 1.00 84.88 174 LEU A O 1
ATOM 1447 N N . PRO A 1 175 ? 3.368 -13.585 10.633 1.00 79.88 175 PRO A N 1
ATOM 1448 C CA . PRO A 1 175 ? 2.061 -13.489 11.254 1.00 79.88 175 PRO A CA 1
ATOM 1449 C C . PRO A 1 175 ? 1.592 -12.040 11.201 1.00 79.88 175 PRO A C 1
ATOM 1451 O O . PRO A 1 175 ? 2.383 -11.101 11.329 1.00 79.88 175 PRO A O 1
ATOM 1454 N N . ASN A 1 176 ? 0.290 -11.855 10.989 1.00 82.25 176 ASN A N 1
ATOM 1455 C CA . ASN A 1 176 ? -0.290 -10.527 11.101 1.00 82.25 176 ASN A CA 1
ATOM 1456 C C . ASN A 1 176 ? 0.007 -10.010 12.504 1.00 82.25 176 ASN A C 1
ATOM 1458 O O . ASN A 1 176 ? -0.205 -10.724 13.487 1.00 82.25 176 ASN A O 1
ATOM 1462 N N . GLU A 1 177 ? 0.509 -8.781 12.594 1.00 71.56 177 GLU A N 1
ATOM 1463 C CA . GLU A 1 177 ? 0.708 -8.148 13.885 1.00 71.56 177 GLU A CA 1
ATOM 1464 C C . GLU A 1 177 ? -0.669 -7.821 14.469 1.00 71.56 177 GLU A C 1
ATOM 1466 O O . GLU A 1 177 ? -1.190 -6.709 14.345 1.00 71.56 177 GLU A O 1
ATOM 1471 N N . GLU A 1 178 ? -1.270 -8.797 15.146 1.00 57.84 178 GLU A N 1
ATOM 1472 C CA . GLU A 1 178 ? -2.370 -8.570 16.069 1.00 57.84 178 GLU A CA 1
ATOM 1473 C C . GLU A 1 178 ? -1.824 -7.831 17.289 1.00 57.84 178 GLU A C 1
ATOM 1475 O O . GLU A 1 178 ? -1.585 -8.408 18.339 1.00 57.84 178 GLU A O 1
ATOM 1480 N N . GLY A 1 179 ? -1.573 -6.530 17.138 1.00 46.72 179 GLY A N 1
ATOM 1481 C CA . GLY A 1 179 ? -1.584 -5.568 18.235 1.00 46.72 179 GLY A CA 1
ATOM 1482 C C . GLY A 1 179 ? -0.875 -5.964 19.537 1.00 46.72 179 GLY A C 1
ATOM 1483 O O . GLY A 1 179 ? -1.362 -5.581 20.595 1.00 46.72 179 GLY A O 1
ATOM 1484 N N . GLY A 1 180 ? 0.253 -6.678 19.488 1.00 38.94 180 GLY A N 1
ATOM 1485 C CA . GLY A 1 180 ? 1.045 -7.022 20.667 1.00 38.94 180 GLY A CA 1
ATOM 1486 C C . GLY A 1 180 ? 1.747 -5.783 21.212 1.00 38.94 180 GLY A C 1
ATOM 1487 O O . GLY A 1 180 ? 2.649 -5.239 20.578 1.00 38.94 180 GLY A O 1
ATOM 1488 N N . VAL A 1 181 ? 1.295 -5.287 22.360 1.00 44.19 181 VAL A N 1
ATOM 1489 C CA . VAL A 1 181 ? 1.950 -4.206 23.101 1.00 44.19 181 VAL A CA 1
ATOM 1490 C C . VAL A 1 181 ? 2.811 -4.855 24.182 1.00 44.19 181 VAL A C 1
ATOM 1492 O O . VAL A 1 181 ? 2.296 -5.252 25.222 1.00 44.19 181 VAL A O 1
ATOM 1495 N N . HIS A 1 182 ? 4.126 -4.940 23.970 1.00 36.75 182 HIS A N 1
ATOM 1496 C CA . HIS A 1 182 ? 5.069 -5.061 25.084 1.00 36.75 182 HIS A CA 1
ATOM 1497 C C . HIS A 1 182 ? 5.171 -3.687 25.757 1.00 36.75 182 HIS A C 1
ATOM 1499 O O . HIS A 1 182 ? 6.000 -2.855 25.400 1.00 36.75 182 HIS A O 1
ATOM 1505 N N . GLY A 1 183 ? 4.258 -3.420 26.690 1.00 35.75 183 GLY A N 1
ATOM 1506 C CA . GLY A 1 183 ? 4.294 -2.244 27.551 1.00 35.75 183 GLY A CA 1
ATOM 1507 C C . GLY A 1 183 ? 5.061 -2.563 28.827 1.00 35.75 183 GLY A C 1
ATOM 1508 O O . GLY A 1 183 ? 4.517 -3.189 29.732 1.00 35.75 183 GLY A O 1
ATOM 1509 N N . PHE A 1 184 ? 6.320 -2.134 28.891 1.00 36.00 184 PHE A N 1
ATOM 1510 C CA . PHE A 1 184 ? 7.070 -2.034 30.140 1.00 36.00 184 PHE A CA 1
ATOM 1511 C C . PHE A 1 184 ? 6.369 -1.024 31.063 1.00 36.00 184 PHE A C 1
ATOM 1513 O O . PHE A 1 184 ? 6.173 0.124 30.675 1.00 36.00 184 PHE A O 1
ATOM 1520 N N . GLY A 1 185 ? 6.015 -1.458 32.275 1.00 43.03 185 GLY A N 1
ATOM 1521 C CA . GLY A 1 185 ? 5.780 -0.591 33.432 1.00 43.03 185 GLY A CA 1
ATOM 1522 C C . GLY A 1 185 ? 4.667 0.453 33.297 1.00 43.03 185 GLY A C 1
ATOM 1523 O O . GLY A 1 185 ? 4.937 1.637 33.133 1.00 43.03 185 GLY A O 1
ATOM 1524 N N . ALA A 1 186 ? 3.415 0.043 33.488 1.00 31.78 186 ALA A N 1
ATOM 1525 C CA . ALA A 1 186 ? 2.386 0.953 33.985 1.00 31.78 186 ALA A CA 1
ATOM 1526 C C . ALA A 1 186 ? 1.417 0.177 34.875 1.00 31.78 186 ALA A C 1
ATOM 1528 O O . ALA A 1 186 ? 0.509 -0.510 34.409 1.00 31.78 186 ALA A O 1
ATOM 1529 N N . GLU A 1 187 ? 1.646 0.282 36.175 1.00 31.88 187 GLU A N 1
ATOM 1530 C CA . GLU A 1 187 ? 0.760 -0.209 37.217 1.00 31.88 187 GLU A CA 1
ATOM 1531 C C . GLU A 1 187 ? -0.608 0.468 37.069 1.00 31.88 187 GLU A C 1
ATOM 1533 O O . GLU A 1 187 ? -0.716 1.697 37.099 1.00 31.88 187 GLU A O 1
ATOM 1538 N N . ARG A 1 188 ? -1.673 -0.316 36.871 1.00 33.38 188 ARG A N 1
ATOM 1539 C CA . ARG A 1 188 ? -3.043 0.200 36.932 1.00 33.38 188 ARG A CA 1
ATOM 1540 C C . ARG A 1 188 ? -3.873 -0.597 37.916 1.00 33.38 188 ARG A C 1
ATOM 1542 O O . ARG A 1 188 ? -4.351 -1.691 37.634 1.00 33.38 188 ARG A O 1
ATOM 1549 N N . VAL A 1 189 ? -4.031 0.050 39.066 1.00 34.59 189 VAL A N 1
ATOM 1550 C CA . VAL A 1 189 ? -5.218 0.122 39.918 1.00 34.59 189 VAL A CA 1
ATOM 1551 C C . VAL A 1 189 ? -6.397 -0.692 39.388 1.00 34.59 189 VAL A C 1
ATOM 1553 O O . VAL A 1 189 ? -7.067 -0.346 38.414 1.00 34.59 189 VAL A O 1
ATOM 1556 N N . ASN A 1 190 ? -6.645 -1.769 40.118 1.00 40.34 190 ASN A N 1
ATOM 1557 C CA . ASN A 1 190 ? -7.792 -2.648 40.040 1.00 40.34 190 ASN A CA 1
ATOM 1558 C C . ASN A 1 190 ? -9.085 -1.853 40.309 1.00 40.34 190 ASN A C 1
ATOM 1560 O O . ASN A 1 190 ? -9.493 -1.701 41.459 1.00 40.34 190 ASN A O 1
ATOM 1564 N N . GLN A 1 191 ? -9.736 -1.323 39.271 1.00 40.44 191 GLN A N 1
ATOM 1565 C CA . GLN A 1 191 ? -11.087 -0.779 39.405 1.00 40.44 191 GLN A CA 1
ATOM 1566 C C . GLN A 1 191 ? -12.101 -1.792 38.876 1.00 40.44 191 GLN A C 1
ATOM 1568 O O . GLN A 1 191 ? -12.480 -1.807 37.706 1.00 40.44 191 GLN A O 1
ATOM 1573 N N . ARG A 1 192 ? -12.536 -2.658 39.795 1.00 46.53 192 ARG A N 1
ATOM 1574 C CA . ARG A 1 192 ? -13.760 -3.449 39.668 1.00 46.53 192 ARG A CA 1
ATOM 1575 C C . ARG A 1 192 ? -14.938 -2.513 39.392 1.00 46.53 192 ARG A C 1
ATOM 1577 O O . ARG A 1 192 ? -15.193 -1.607 40.185 1.00 46.53 192 ARG A O 1
ATOM 1584 N N . ARG A 1 193 ? -15.704 -2.792 38.337 1.00 39.88 193 ARG A N 1
ATOM 1585 C CA . ARG A 1 193 ? -17.154 -2.566 38.339 1.00 39.88 193 ARG A CA 1
ATOM 1586 C C . ARG A 1 193 ? -17.824 -3.395 37.249 1.00 39.88 193 ARG A C 1
ATOM 1588 O O . ARG A 1 193 ? -17.806 -3.039 36.074 1.00 39.88 193 ARG A O 1
ATOM 1595 N N . ASP A 1 194 ? -18.421 -4.494 37.692 1.00 36.47 194 ASP A N 1
ATOM 1596 C CA . ASP A 1 194 ? -19.482 -5.195 36.987 1.00 36.47 194 ASP A CA 1
ATOM 1597 C C . ASP A 1 194 ? -20.680 -4.242 36.863 1.00 36.47 194 ASP A C 1
ATOM 1599 O O . ASP A 1 194 ? -21.389 -3.966 37.831 1.00 36.47 194 ASP A O 1
ATOM 1603 N N . GLY A 1 195 ? -20.846 -3.667 35.673 1.00 33.53 195 GLY A N 1
ATOM 1604 C CA . GLY A 1 195 ? -22.034 -2.929 35.262 1.00 33.53 195 GLY A CA 1
ATOM 1605 C C . GLY A 1 195 ? -22.838 -3.804 34.312 1.00 33.53 195 GLY A C 1
ATOM 1606 O O . GLY A 1 195 ? -22.361 -4.153 33.233 1.00 33.53 195 GLY A O 1
ATOM 1607 N N . ALA A 1 196 ? -24.028 -4.198 34.752 1.00 35.53 196 ALA A N 1
ATOM 1608 C CA . ALA A 1 196 ? -24.978 -5.020 34.020 1.00 35.53 196 ALA A CA 1
ATOM 1609 C C . ALA A 1 196 ? -25.306 -4.422 32.639 1.00 35.53 196 ALA A C 1
ATOM 1611 O O . ALA A 1 196 ? -25.783 -3.295 32.549 1.00 35.53 196 ALA A O 1
ATOM 1612 N N . GLY A 1 197 ? -25.065 -5.188 31.571 1.00 34.12 197 GLY A N 1
ATOM 1613 C CA . GLY A 1 197 ? -25.386 -4.761 30.208 1.00 34.12 197 GLY A CA 1
ATOM 1614 C C . GLY A 1 197 ? -24.821 -5.664 29.111 1.00 34.12 197 GLY A C 1
ATOM 1615 O O . GLY A 1 197 ? -23.877 -5.291 28.430 1.00 34.12 197 GLY A O 1
ATOM 1616 N N . GLY A 1 198 ? -25.420 -6.848 28.935 1.00 38.03 198 GLY A N 1
ATOM 1617 C CA . GLY A 1 198 ? -25.544 -7.512 27.628 1.00 38.03 198 GLY A CA 1
ATOM 1618 C C . GLY A 1 198 ? -24.274 -8.017 26.933 1.00 38.03 198 GLY A C 1
ATOM 1619 O O . GLY A 1 198 ? -23.830 -7.447 25.944 1.00 38.03 198 GLY A O 1
ATOM 1620 N N . GLY A 1 199 ? -23.773 -9.172 27.372 1.00 42.03 199 GLY A N 1
ATOM 1621 C CA . GLY A 1 199 ? -22.820 -9.987 26.616 1.00 42.03 199 GLY A CA 1
ATOM 1622 C C . GLY A 1 199 ? -22.041 -10.902 27.548 1.00 42.03 199 GLY A C 1
ATOM 1623 O O . GLY A 1 199 ? -21.101 -10.460 28.200 1.00 42.03 199 GLY A O 1
ATOM 1624 N N . ARG A 1 200 ? -22.437 -12.177 27.646 1.00 48.31 200 ARG A N 1
ATOM 1625 C CA . ARG A 1 200 ? -21.738 -13.171 28.473 1.00 48.31 200 ARG A CA 1
ATOM 1626 C C . ARG A 1 200 ? -20.328 -13.351 27.906 1.00 48.31 200 ARG A C 1
ATOM 1628 O O . ARG A 1 200 ? -20.141 -14.010 26.886 1.00 48.31 200 ARG A O 1
ATOM 1635 N N . HIS A 1 201 ? -19.347 -12.688 28.513 1.00 59.41 201 HIS A N 1
ATOM 1636 C CA . HIS A 1 201 ? -17.955 -12.819 28.112 1.00 59.41 201 HIS A CA 1
ATOM 1637 C C . HIS A 1 201 ? -17.462 -14.180 28.602 1.00 59.41 201 HIS A C 1
ATOM 1639 O O . HIS A 1 201 ? -17.262 -14.380 29.800 1.00 59.41 201 HIS A O 1
ATOM 1645 N N . VAL A 1 202 ? -17.345 -15.136 27.682 1.00 63.31 202 VAL A N 1
ATOM 1646 C CA . VAL A 1 202 ? -16.709 -16.423 27.964 1.00 63.31 202 VAL A CA 1
ATOM 1647 C C . VAL A 1 202 ? -15.219 -16.146 28.099 1.00 63.31 202 VAL A C 1
ATOM 1649 O O . VAL A 1 202 ? -14.595 -15.713 27.136 1.00 63.31 202 VAL A O 1
ATOM 1652 N N . LYS A 1 203 ? -14.697 -16.308 29.313 1.00 74.25 203 LYS A N 1
ATOM 1653 C CA . LYS A 1 203 ? -13.266 -16.207 29.610 1.00 74.25 203 LYS A CA 1
ATOM 1654 C C . LYS A 1 203 ? -12.614 -17.532 29.224 1.00 74.25 203 LYS A C 1
ATOM 1656 O O . LYS A 1 203 ? -13.201 -18.578 29.508 1.00 74.25 203 LYS A O 1
ATOM 1661 N N . MET A 1 204 ? -11.432 -17.513 28.620 1.00 78.00 204 MET A N 1
ATOM 1662 C CA . MET A 1 204 ? -10.651 -18.730 28.413 1.00 78.00 204 MET A CA 1
ATOM 1663 C C . MET A 1 204 ? -10.244 -19.302 29.777 1.00 78.00 204 MET A C 1
ATOM 1665 O O . MET A 1 204 ? -9.584 -18.633 30.578 1.00 78.00 204 MET A O 1
ATOM 1669 N N . GLN A 1 205 ? -10.687 -20.527 30.051 1.00 86.25 205 GLN A N 1
ATOM 1670 C CA . GLN A 1 205 ? -10.413 -21.261 31.285 1.00 86.25 205 GLN A CA 1
ATOM 1671 C C . GLN A 1 205 ? -9.613 -22.525 30.961 1.00 86.25 205 GLN A C 1
ATOM 1673 O O . GLN A 1 205 ? -9.813 -23.118 29.901 1.00 86.25 205 GLN A O 1
ATOM 1678 N N . ASN A 1 206 ? -8.701 -22.920 31.850 1.00 85.75 206 ASN A N 1
ATOM 1679 C CA . ASN A 1 206 ? -8.082 -24.247 31.801 1.00 85.75 206 ASN A 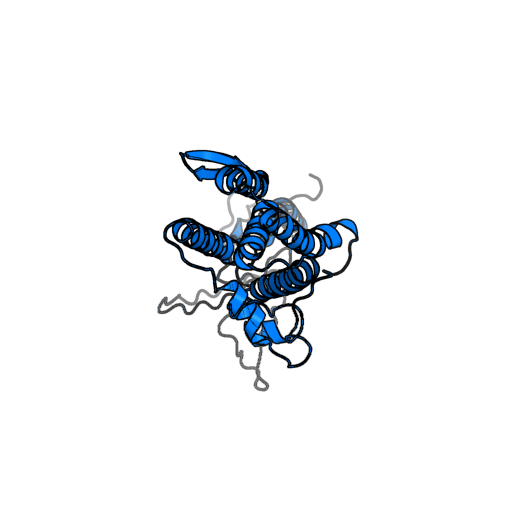CA 1
ATOM 1680 C C . ASN A 1 206 ? -9.070 -25.325 32.298 1.00 85.75 206 ASN A C 1
ATOM 1682 O O . ASN A 1 206 ? -10.151 -25.006 32.796 1.00 85.75 206 ASN A O 1
ATOM 1686 N N . ASP A 1 207 ? -8.691 -26.602 32.215 1.00 89.31 207 ASP A N 1
ATOM 1687 C CA . ASP A 1 207 ? -9.526 -27.721 32.691 1.00 89.31 207 ASP A CA 1
ATOM 1688 C C . ASP A 1 207 ? -9.805 -27.674 34.211 1.00 89.31 207 ASP A C 1
ATOM 1690 O O . ASP A 1 207 ? -10.734 -28.317 34.696 1.00 89.31 207 ASP A O 1
ATOM 1694 N N . ALA A 1 208 ? -9.033 -26.882 34.966 1.00 84.12 208 ALA A N 1
ATOM 1695 C CA . ALA A 1 208 ? -9.235 -26.612 36.391 1.00 84.12 208 ALA A CA 1
ATOM 1696 C C . ALA A 1 208 ? -10.174 -25.414 36.669 1.00 84.12 208 ALA A C 1
ATOM 1698 O O . ALA A 1 208 ? -10.451 -25.103 37.827 1.00 84.12 208 ALA A O 1
ATOM 1699 N N . GLY A 1 209 ? -10.685 -24.741 35.630 1.00 78.81 209 GLY A N 1
ATOM 1700 C CA . GLY A 1 209 ? -11.592 -23.591 35.739 1.00 78.81 209 GLY A CA 1
ATOM 1701 C C . GLY A 1 209 ? -10.906 -22.250 36.031 1.00 78.81 209 GLY A C 1
ATOM 1702 O O . GLY A 1 209 ? -11.582 -21.235 36.222 1.00 78.81 209 GLY A O 1
ATOM 1703 N N . GLU A 1 210 ? -9.576 -22.207 36.049 1.00 81.44 210 GLU A N 1
ATOM 1704 C CA . GLU A 1 210 ? -8.802 -20.984 36.247 1.00 81.44 210 GLU A CA 1
ATOM 1705 C C . GLU A 1 210 ? -8.712 -20.187 34.942 1.00 81.44 210 GLU A C 1
ATOM 1707 O O . GLU A 1 210 ? -8.542 -20.745 33.858 1.00 81.44 210 GLU A O 1
ATOM 1712 N N . THR A 1 211 ? -8.831 -18.859 35.033 1.00 77.94 211 THR A N 1
ATOM 1713 C CA . THR A 1 211 ? -8.750 -17.975 33.858 1.00 77.94 211 THR A CA 1
ATOM 1714 C C . THR A 1 211 ? -7.296 -17.819 33.424 1.00 77.94 211 THR A C 1
ATOM 1716 O O . THR A 1 211 ? -6.479 -17.330 34.197 1.00 77.94 211 THR A O 1
ATOM 1719 N N . VAL A 1 212 ? -6.990 -18.194 32.182 1.00 80.75 212 VAL A N 1
ATOM 1720 C CA . VAL A 1 212 ? -5.624 -18.142 31.623 1.00 80.75 212 VAL A CA 1
ATOM 1721 C C . VAL A 1 212 ? -5.311 -16.825 30.900 1.00 80.75 212 VAL A C 1
ATOM 1723 O O . VAL A 1 212 ? -4.197 -16.618 30.427 1.00 80.75 212 VAL A O 1
ATOM 1726 N N . GLU A 1 213 ? -6.286 -15.919 30.799 1.00 73.44 213 GLU A N 1
ATOM 1727 C CA . GLU A 1 213 ? -6.139 -14.631 30.114 1.00 73.44 213 GLU A CA 1
ATOM 1728 C C . GLU A 1 213 ? -5.488 -13.571 31.009 1.00 73.44 213 GLU A C 1
ATOM 1730 O O . GLU A 1 213 ? -5.877 -13.385 32.161 1.00 73.44 213 GLU A O 1
ATOM 1735 N N . LEU A 1 214 ? -4.560 -12.794 30.440 1.00 77.44 214 LEU A N 1
ATOM 1736 C CA . LEU A 1 214 ? -3.959 -11.639 31.115 1.00 77.44 214 LEU A CA 1
ATOM 1737 C C . LEU A 1 214 ? -4.982 -10.517 31.369 1.00 77.44 214 LEU A C 1
ATOM 1739 O O . LEU A 1 214 ? -4.962 -9.867 32.411 1.00 77.44 214 LEU A O 1
ATOM 1743 N N . TYR A 1 215 ? -5.865 -10.266 30.402 1.00 76.00 215 TYR A N 1
ATOM 1744 C CA . TYR A 1 215 ? -6.980 -9.338 30.542 1.00 76.00 215 TYR A CA 1
ATOM 1745 C C . TYR A 1 215 ? -8.109 -9.731 29.594 1.00 76.00 215 TYR A C 1
ATOM 1747 O O . TYR A 1 215 ? -7.877 -10.282 28.521 1.00 76.00 215 TYR A O 1
ATOM 1755 N N . VAL A 1 216 ? -9.327 -9.363 29.976 1.00 78.44 216 VAL A N 1
ATOM 1756 C CA . VAL A 1 216 ? -10.520 -9.573 29.162 1.00 78.44 216 VAL A CA 1
ATOM 1757 C C . VAL A 1 216 ? -10.772 -8.306 28.331 1.00 78.44 216 VAL A C 1
ATOM 1759 O O . VAL A 1 216 ? -11.138 -7.270 28.900 1.00 78.44 216 VAL A O 1
ATOM 1762 N N . PRO A 1 217 ? -10.562 -8.319 27.002 1.00 79.81 217 PRO A N 1
ATOM 1763 C CA . PRO A 1 217 ? -10.781 -7.148 26.158 1.00 79.81 217 PRO A CA 1
ATOM 1764 C C . PRO A 1 217 ? -12.245 -6.704 26.118 1.00 79.81 217 PRO A C 1
ATOM 1766 O O . PRO A 1 217 ? -13.185 -7.502 26.160 1.00 79.81 217 PRO A O 1
ATOM 1769 N N . ARG A 1 218 ? -12.445 -5.391 25.962 1.00 83.19 218 ARG A N 1
ATOM 1770 C CA . ARG A 1 218 ? -13.776 -4.813 25.740 1.00 83.19 218 ARG A CA 1
ATOM 1771 C C . ARG A 1 218 ? -14.277 -5.189 24.346 1.00 83.19 218 ARG A C 1
ATOM 1773 O O . ARG A 1 218 ? -13.500 -5.238 23.394 1.00 83.19 218 ARG A O 1
ATOM 1780 N N . LYS A 1 219 ? -15.583 -5.405 24.215 1.00 84.25 219 LYS A N 1
ATOM 1781 C CA . LYS A 1 219 ? -16.254 -5.592 22.922 1.00 84.25 219 LYS A CA 1
ATOM 1782 C C . LYS A 1 219 ? -16.983 -4.312 22.535 1.00 84.25 219 LYS A C 1
ATOM 1784 O O . LYS A 1 219 ? -17.501 -3.608 23.397 1.00 84.25 219 LYS A O 1
ATOM 1789 N N . CYS A 1 220 ? -17.011 -4.020 21.242 1.00 84.38 220 CYS A N 1
ATOM 1790 C CA . CYS A 1 220 ? -17.857 -2.980 20.683 1.00 84.38 220 CYS A CA 1
ATOM 1791 C C . CYS A 1 220 ? -19.325 -3.340 20.929 1.00 84.38 220 CYS A C 1
ATOM 1793 O O . CYS A 1 220 ? -19.751 -4.435 20.564 1.00 84.38 220 CYS A O 1
ATOM 1795 N N . SER A 1 221 ? -20.092 -2.418 21.506 1.00 85.88 221 SER A N 1
ATOM 1796 C CA . SER A 1 221 ? -21.499 -2.617 21.865 1.00 85.88 221 SER A CA 1
ATOM 1797 C C . SER A 1 221 ? -22.402 -2.838 20.649 1.00 85.88 221 SER A C 1
ATOM 1799 O O . SER A 1 221 ? -23.438 -3.481 20.779 1.00 85.88 221 SER A O 1
ATOM 1801 N N . SER A 1 222 ? -22.014 -2.317 19.479 1.00 81.75 222 SER A N 1
ATOM 1802 C CA . SER A 1 222 ? -22.778 -2.459 18.234 1.00 81.75 222 SER A CA 1
ATOM 1803 C C . SER A 1 222 ? -22.324 -3.671 17.414 1.00 81.75 222 SER A C 1
ATOM 1805 O O . SER A 1 222 ? -23.115 -4.562 17.119 1.00 81.75 222 SER A O 1
ATOM 1807 N N . SER A 1 223 ? -21.028 -3.762 17.093 1.00 80.31 223 SER A N 1
ATOM 1808 C CA . SER A 1 223 ? -20.515 -4.786 16.170 1.00 80.31 223 SER A CA 1
ATOM 1809 C C . SER A 1 223 ? -20.023 -6.073 16.836 1.00 80.31 223 SER A C 1
ATOM 1811 O O . SER A 1 223 ? -19.564 -6.973 16.136 1.00 80.31 223 SER A O 1
ATOM 1813 N N . ASN A 1 224 ? -20.033 -6.163 18.172 1.00 82.19 224 ASN A N 1
ATOM 1814 C CA . ASN A 1 224 ? -19.440 -7.258 18.961 1.00 82.19 224 ASN A CA 1
ATOM 1815 C C . ASN A 1 224 ? -17.950 -7.540 18.676 1.00 82.19 224 ASN A C 1
ATOM 1817 O O . ASN A 1 224 ? -17.381 -8.501 19.199 1.00 82.19 224 ASN A O 1
ATOM 1821 N N . ARG A 1 225 ? -17.288 -6.685 17.887 1.00 78.00 225 ARG A N 1
ATOM 1822 C CA . ARG A 1 225 ? -15.859 -6.764 17.585 1.00 78.00 225 ARG A CA 1
ATOM 1823 C C . ARG A 1 225 ? -15.042 -6.448 18.834 1.00 78.00 225 ARG A C 1
ATOM 1825 O O . ARG A 1 225 ? -15.357 -5.507 19.560 1.00 78.00 225 ARG A O 1
ATOM 1832 N N . LEU A 1 226 ? -13.967 -7.195 19.055 1.00 82.81 226 LEU A N 1
ATOM 1833 C CA . LEU A 1 226 ? -13.011 -6.921 20.126 1.00 82.81 226 LEU A CA 1
ATOM 1834 C C . LEU A 1 226 ? -12.293 -5.584 19.887 1.00 82.81 226 LEU A C 1
ATOM 1836 O O . LEU A 1 226 ? -11.848 -5.298 18.776 1.00 82.81 226 LEU A O 1
ATOM 1840 N N . ILE A 1 227 ? -12.191 -4.764 20.931 1.00 84.19 227 ILE A N 1
ATOM 1841 C CA . ILE A 1 227 ? -11.453 -3.501 20.911 1.00 84.19 227 ILE A CA 1
ATOM 1842 C C . ILE A 1 227 ? -10.017 -3.795 21.334 1.00 84.19 227 ILE A C 1
ATOM 1844 O O . ILE A 1 227 ? -9.751 -4.129 22.492 1.00 84.19 227 ILE A O 1
ATOM 1848 N N . GLY A 1 228 ? -9.104 -3.686 20.372 1.00 79.56 228 GLY A N 1
ATOM 1849 C CA . GLY A 1 228 ? -7.683 -3.920 20.594 1.00 79.56 228 GLY A CA 1
ATOM 1850 C C . GLY A 1 228 ? -7.000 -2.761 21.338 1.00 79.56 228 GLY A C 1
ATOM 1851 O O . GLY A 1 228 ? -7.452 -1.620 21.238 1.00 79.56 228 GLY A O 1
ATOM 1852 N N . PRO A 1 229 ? -5.869 -3.006 22.026 1.00 81.06 229 PRO A N 1
ATOM 1853 C CA . PRO A 1 229 ? -5.102 -1.960 22.713 1.00 81.06 229 PRO A CA 1
ATOM 1854 C C . PRO A 1 229 ? -4.591 -0.840 21.795 1.00 81.06 229 PRO A C 1
ATOM 1856 O O . PRO A 1 229 ? -4.495 0.306 22.224 1.00 81.06 229 PRO A O 1
ATOM 1859 N N . LYS A 1 230 ? -4.281 -1.160 20.529 1.00 82.44 230 LYS A N 1
ATOM 1860 C CA . LYS A 1 230 ? -3.817 -0.196 19.513 1.00 82.44 230 LYS A CA 1
ATOM 1861 C C . LYS A 1 230 ? -4.958 0.576 18.827 1.00 82.44 230 LYS A C 1
ATOM 1863 O O . LYS A 1 230 ? -4.696 1.417 17.970 1.00 82.44 230 LYS A O 1
ATOM 1868 N N . ASP A 1 231 ? -6.224 0.310 19.161 1.00 79.81 231 ASP A N 1
ATOM 1869 C CA . ASP A 1 231 ? -7.360 1.041 18.585 1.00 79.81 231 ASP A CA 1
ATOM 1870 C C . ASP A 1 231 ? -7.530 2.405 19.273 1.00 79.81 231 ASP A C 1
ATOM 1872 O O . ASP A 1 231 ? -8.409 2.606 20.115 1.00 79.81 231 ASP A O 1
ATOM 1876 N N . HIS A 1 232 ? -6.678 3.361 18.893 1.00 88.88 232 HIS A N 1
ATOM 1877 C CA . HIS A 1 232 ? -6.723 4.753 19.364 1.00 88.88 232 HIS A CA 1
ATOM 1878 C C . HIS A 1 232 ? -7.979 5.503 18.907 1.00 88.88 232 HIS A C 1
ATOM 1880 O O . HIS A 1 232 ? -8.337 6.537 19.465 1.00 88.88 232 HIS A O 1
ATOM 188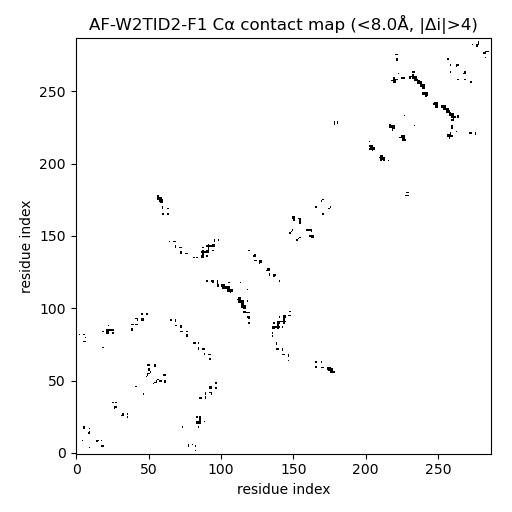6 N N . SER A 1 233 ? -8.653 4.980 17.886 1.00 88.44 233 SER A N 1
ATOM 1887 C CA . SER A 1 233 ? -9.937 5.476 17.411 1.00 88.44 233 SER A CA 1
ATOM 1888 C C . SER A 1 233 ? -11.122 4.904 18.188 1.00 88.44 233 SER A C 1
ATOM 1890 O O . SER A 1 233 ? -12.237 5.377 17.988 1.00 88.44 233 SER A O 1
ATOM 1892 N N . SER A 1 234 ? -10.939 3.931 19.081 1.00 90.38 234 SER A N 1
ATOM 1893 C CA . SER A 1 234 ? -12.031 3.459 19.934 1.00 90.38 234 SER A CA 1
ATOM 1894 C C . SER A 1 234 ? -12.395 4.495 20.997 1.00 90.38 234 SER A C 1
ATOM 1896 O O . SER A 1 234 ? -11.539 5.200 21.528 1.00 90.38 234 SER A O 1
ATOM 1898 N N . ILE A 1 235 ? -13.685 4.596 21.310 1.00 90.75 235 ILE A N 1
ATOM 1899 C CA . ILE A 1 235 ? -14.189 5.480 22.366 1.00 90.75 235 ILE A CA 1
ATOM 1900 C C . ILE A 1 235 ? -15.126 4.725 23.286 1.00 90.75 235 ILE A C 1
ATOM 1902 O O . ILE A 1 235 ? -15.713 3.702 22.927 1.00 90.75 235 ILE A O 1
ATOM 1906 N N . GLN A 1 236 ? -15.275 5.271 24.482 1.00 90.88 236 GLN A N 1
ATOM 1907 C CA . GLN A 1 236 ? -16.273 4.841 25.434 1.00 90.88 236 GLN A CA 1
ATOM 1908 C C . GLN A 1 236 ? -17.097 6.057 25.832 1.00 90.88 236 GLN A C 1
ATOM 1910 O O . GLN A 1 236 ? -16.542 7.059 26.276 1.00 90.88 236 GLN A O 1
ATOM 1915 N N . LEU A 1 237 ? -18.401 5.961 25.623 1.00 88.81 237 LEU A N 1
ATOM 1916 C CA . LEU A 1 237 ? -19.363 7.009 25.915 1.00 88.81 237 LEU A CA 1
ATOM 1917 C C . LEU A 1 237 ? -20.220 6.544 27.083 1.00 88.81 237 LEU A C 1
ATOM 1919 O O . LEU A 1 237 ? -20.861 5.498 26.998 1.00 88.81 237 LEU A O 1
ATOM 1923 N N . ASP A 1 238 ? -20.221 7.321 28.158 1.00 89.50 238 ASP A N 1
ATOM 1924 C CA . ASP A 1 238 ? -21.072 7.079 29.316 1.00 89.50 238 ASP A CA 1
ATOM 1925 C C . ASP A 1 238 ? -22.232 8.077 29.263 1.00 89.50 238 ASP A C 1
ATOM 1927 O O . ASP A 1 238 ? -22.034 9.280 29.433 1.00 89.50 238 ASP A O 1
ATOM 1931 N N . ILE A 1 239 ? -23.438 7.577 29.002 1.00 86.94 239 ILE A N 1
ATOM 1932 C CA . ILE A 1 239 ? -24.672 8.361 29.032 1.00 86.94 239 ILE A CA 1
ATOM 1933 C C . ILE A 1 239 ? -25.248 8.268 30.440 1.00 86.94 239 ILE A C 1
ATOM 1935 O O . ILE A 1 239 ? -25.465 7.173 30.954 1.00 86.94 239 ILE A O 1
ATOM 1939 N N . VAL A 1 240 ? -25.452 9.411 31.089 1.00 88.19 240 VAL A N 1
ATOM 1940 C CA . VAL A 1 240 ? -25.961 9.470 32.463 1.00 88.19 240 VAL A CA 1
ATOM 1941 C C . VAL A 1 240 ? -27.483 9.505 32.450 1.00 88.19 240 VAL A C 1
ATOM 1943 O O . VAL A 1 240 ? -28.079 10.246 31.670 1.00 88.19 240 VAL A O 1
ATOM 1946 N N . ASP A 1 241 ? -28.100 8.738 33.343 1.00 85.12 241 ASP A N 1
ATOM 1947 C CA . ASP A 1 241 ? -29.547 8.757 33.510 1.00 85.12 241 ASP A CA 1
ATOM 1948 C C . ASP A 1 241 ? -29.989 10.031 34.240 1.00 85.12 241 ASP A C 1
ATOM 1950 O O . ASP A 1 241 ? -29.326 10.522 35.160 1.00 85.12 241 ASP A O 1
ATOM 1954 N N . VAL A 1 242 ? -31.144 10.555 33.842 1.00 88.19 242 VAL A N 1
ATOM 1955 C CA . VAL A 1 242 ? -31.727 11.780 34.394 1.00 88.19 242 VAL A CA 1
ATOM 1956 C C . VAL A 1 242 ? -32.970 11.432 35.208 1.00 88.19 242 VAL A C 1
ATOM 1958 O O . VAL A 1 242 ? -33.747 10.555 34.831 1.00 88.19 242 VAL A O 1
ATOM 1961 N N . ASP A 1 243 ? -33.148 12.108 36.342 1.00 86.31 243 ASP A N 1
ATOM 1962 C CA . ASP A 1 243 ? -34.348 11.985 37.164 1.00 86.31 243 ASP A CA 1
ATOM 1963 C C . ASP A 1 243 ? -35.547 12.613 36.426 1.00 86.31 243 ASP A C 1
ATOM 1965 O O . ASP A 1 243 ? -35.476 13.792 36.055 1.00 86.31 243 ASP A O 1
ATOM 1969 N N . PRO A 1 244 ? -36.648 11.865 36.213 1.00 85.00 244 PRO A N 1
ATOM 1970 C CA . PRO A 1 244 ? -37.802 12.339 35.453 1.00 85.00 244 PRO A CA 1
ATOM 1971 C C . PRO A 1 244 ? -38.472 13.596 36.023 1.00 85.00 244 PRO A C 1
ATOM 1973 O O . PRO A 1 244 ? -39.133 14.306 35.271 1.00 85.00 244 PRO A O 1
ATOM 1976 N N . ILE A 1 245 ? -38.333 13.884 37.323 1.00 90.06 245 ILE A N 1
ATOM 1977 C CA . ILE A 1 245 ? -39.022 15.021 37.962 1.00 90.06 245 ILE A CA 1
ATOM 1978 C C . ILE A 1 245 ? -38.138 16.268 37.977 1.00 90.06 245 ILE A C 1
ATOM 1980 O O . ILE A 1 245 ? -38.592 17.369 37.674 1.00 90.06 245 ILE A O 1
ATOM 1984 N N . THR A 1 246 ? -36.872 16.111 38.360 1.00 86.94 246 THR A N 1
ATOM 1985 C CA . THR A 1 246 ? -35.969 17.248 38.585 1.00 86.94 246 THR A CA 1
ATOM 1986 C C . THR A 1 246 ? -35.132 17.610 37.362 1.00 86.94 246 THR A C 1
ATOM 1988 O O . THR A 1 246 ? -34.527 18.683 37.342 1.00 86.94 246 THR A O 1
ATOM 1991 N N . GLY A 1 247 ? -35.053 16.727 36.358 1.00 84.50 247 GLY A N 1
ATOM 1992 C CA . GLY A 1 247 ? -34.194 16.911 35.187 1.00 84.50 247 GLY A CA 1
ATOM 1993 C C . GLY A 1 247 ? -32.698 16.898 35.523 1.00 84.50 247 GLY A C 1
ATOM 1994 O O . GLY A 1 247 ? -31.870 17.275 34.695 1.00 84.50 247 GLY A O 1
ATOM 1995 N N . ARG A 1 248 ? -32.331 16.497 36.747 1.00 85.75 248 ARG A N 1
ATOM 1996 C CA . ARG A 1 248 ? -30.942 16.431 37.205 1.00 85.75 248 ARG A CA 1
ATOM 1997 C C . ARG A 1 248 ? -30.363 15.042 36.978 1.00 85.75 248 ARG A C 1
ATOM 1999 O O . ARG A 1 248 ? -31.074 14.040 37.000 1.00 85.75 248 ARG A O 1
ATOM 2006 N N . MET A 1 249 ? -29.047 14.993 36.794 1.00 84.81 249 MET A N 1
ATOM 2007 C CA . MET A 1 249 ? -28.314 13.735 36.671 1.00 84.81 249 MET A CA 1
ATOM 2008 C C . MET A 1 249 ? -28.472 12.870 37.930 1.00 84.81 249 MET A C 1
ATOM 2010 O O . MET A 1 249 ? -28.298 13.351 39.053 1.00 84.81 249 MET A O 1
ATOM 2014 N N . VAL A 1 250 ? -28.753 11.581 37.746 1.00 84.81 250 VAL A N 1
ATOM 2015 C CA . VAL A 1 250 ? -28.785 10.599 38.832 1.00 84.81 250 VAL A CA 1
ATOM 2016 C C . VAL A 1 250 ? -27.365 10.098 39.075 1.00 84.81 250 VAL A C 1
ATOM 2018 O O . VAL A 1 250 ? -26.749 9.450 38.225 1.00 84.81 250 VAL A O 1
ATOM 2021 N N . ALA A 1 251 ? -26.818 10.400 40.251 1.00 77.56 251 ALA A N 1
ATOM 2022 C CA . ALA A 1 251 ? -25.456 10.015 40.595 1.00 77.56 251 ALA A CA 1
ATOM 2023 C C . ALA A 1 251 ? -25.292 8.483 40.604 1.00 77.56 251 ALA A C 1
ATOM 2025 O O . ALA A 1 251 ? -25.985 7.768 41.325 1.00 77.56 251 ALA A O 1
ATOM 2026 N N . GLY A 1 252 ? -24.340 7.980 39.813 1.00 78.00 252 GLY A N 1
ATOM 2027 C CA . GLY A 1 252 ? -23.961 6.564 39.784 1.00 78.00 252 GLY A CA 1
ATOM 2028 C C . GLY A 1 252 ? -24.770 5.672 38.839 1.00 78.00 252 GLY A C 1
ATOM 2029 O O . GLY A 1 252 ? -24.424 4.497 38.719 1.00 78.00 252 GLY A O 1
ATOM 2030 N N . LYS A 1 253 ? -25.784 6.206 38.146 1.00 81.94 253 LYS A N 1
ATOM 2031 C CA . LYS A 1 253 ? -26.555 5.478 37.132 1.00 81.94 253 LYS A CA 1
ATOM 2032 C C . LYS A 1 253 ? -26.187 5.991 35.736 1.00 81.94 253 LYS A C 1
ATOM 2034 O O . LYS A 1 253 ? -26.636 7.055 35.319 1.00 81.94 253 LYS A O 1
ATOM 2039 N N . SER A 1 254 ? -25.317 5.259 35.042 1.00 83.88 254 SER A N 1
ATOM 2040 C CA . SER A 1 254 ? -24.910 5.568 33.670 1.00 83.88 254 SER A CA 1
ATOM 2041 C C . SER A 1 254 ? -24.867 4.317 32.800 1.00 83.88 254 SER A C 1
ATOM 2043 O O . SER A 1 254 ? -24.435 3.246 33.232 1.00 83.88 254 SER A O 1
ATOM 2045 N N . THR A 1 255 ? -25.301 4.474 31.555 1.00 85.50 255 THR A N 1
ATOM 2046 C CA . THR A 1 255 ? -25.241 3.453 30.513 1.00 85.50 255 THR A CA 1
ATOM 2047 C C . THR A 1 255 ? -24.011 3.697 29.652 1.00 85.50 255 THR A C 1
ATOM 2049 O O . THR A 1 255 ? -23.795 4.794 29.140 1.00 85.50 255 THR A O 1
ATOM 2052 N N . ARG A 1 256 ? -23.170 2.673 29.515 1.00 86.69 256 ARG A N 1
ATOM 2053 C CA . ARG A 1 256 ? -21.859 2.771 28.870 1.00 86.69 256 ARG A CA 1
ATOM 2054 C C . ARG A 1 256 ? -21.856 2.072 27.519 1.00 86.69 256 ARG A C 1
ATOM 2056 O O . ARG A 1 256 ? -22.057 0.861 27.447 1.00 86.69 256 ARG A O 1
ATOM 2063 N N . TYR A 1 257 ? -21.512 2.811 26.473 1.00 90.06 257 TYR A N 1
ATOM 2064 C CA . TYR A 1 257 ? -21.340 2.295 25.121 1.00 90.06 257 TYR A CA 1
ATOM 2065 C C . TYR A 1 257 ? -19.876 2.327 24.712 1.00 90.06 257 TYR A C 1
ATOM 2067 O O . TYR A 1 257 ? -19.220 3.367 24.757 1.00 90.06 257 TYR A O 1
ATOM 2075 N N . ALA A 1 258 ? -19.356 1.181 24.284 1.00 89.75 258 ALA A N 1
ATOM 2076 C CA . ALA A 1 258 ? -18.023 1.079 23.713 1.00 89.75 258 ALA A CA 1
ATOM 2077 C C . ALA A 1 258 ? -18.140 0.983 22.189 1.00 89.75 258 ALA A C 1
ATOM 2079 O O . ALA A 1 258 ? -18.778 0.067 21.673 1.00 89.75 258 ALA A O 1
ATOM 2080 N N . ILE A 1 259 ? -17.511 1.907 21.464 1.00 89.00 259 ILE A N 1
ATOM 2081 C CA . ILE A 1 259 ? -17.525 1.943 19.998 1.00 89.00 259 ILE A CA 1
ATOM 2082 C C . ILE A 1 259 ? -16.103 1.725 19.483 1.00 89.00 259 ILE A C 1
ATOM 2084 O O . ILE A 1 259 ? -15.168 2.411 19.901 1.00 89.00 259 ILE A O 1
ATOM 2088 N N . CYS A 1 260 ? -15.932 0.762 18.576 1.00 87.50 260 CYS A N 1
ATOM 2089 C CA . CYS A 1 260 ? -14.640 0.495 17.949 1.00 87.50 260 CYS A CA 1
ATOM 2090 C C . CYS A 1 260 ? -14.297 1.537 16.875 1.00 87.50 260 CYS A C 1
ATOM 2092 O O . CYS A 1 260 ? -15.173 2.132 16.243 1.00 87.50 260 CYS A O 1
ATOM 2094 N N . GLY A 1 261 ? -13.003 1.720 16.625 1.00 85.06 261 GLY A N 1
ATOM 2095 C CA . GLY A 1 261 ? -12.508 2.677 15.645 1.00 85.06 261 GLY A CA 1
ATOM 2096 C C . GLY A 1 261 ? -12.920 2.380 14.207 1.00 85.06 261 GLY A C 1
ATOM 2097 O O . GLY A 1 261 ? -13.161 3.302 13.432 1.00 85.06 261 GLY A O 1
ATOM 2098 N N . ALA A 1 262 ? -13.071 1.098 13.860 1.00 82.12 262 ALA A N 1
ATOM 2099 C CA . ALA A 1 262 ? -13.521 0.679 12.533 1.00 82.12 262 ALA A CA 1
ATOM 2100 C C . ALA A 1 262 ? -14.908 1.248 12.184 1.00 82.12 262 ALA A C 1
ATOM 2102 O O . ALA A 1 262 ? -15.077 1.797 11.099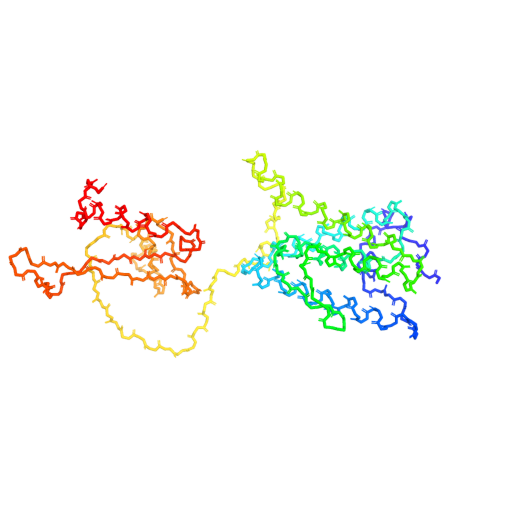 1.00 82.12 262 ALA A O 1
ATOM 2103 N N . LEU A 1 263 ? -15.856 1.189 13.128 1.00 82.69 263 LEU A N 1
ATOM 2104 C CA . LEU A 1 263 ? -17.219 1.702 12.943 1.00 82.69 263 LEU A CA 1
ATOM 2105 C C . LEU A 1 263 ? -17.232 3.230 12.790 1.00 82.69 263 LEU A C 1
ATOM 2107 O O . LEU A 1 263 ? -17.960 3.780 11.971 1.00 82.69 263 LEU A O 1
ATOM 2111 N N . ARG A 1 264 ? -16.359 3.925 13.532 1.00 85.44 264 ARG A N 1
ATOM 2112 C CA . ARG A 1 264 ? -16.183 5.380 13.405 1.00 85.44 264 ARG A CA 1
ATOM 2113 C C . ARG A 1 264 ? -15.580 5.784 12.065 1.00 85.44 264 ARG A C 1
ATOM 2115 O O . ARG A 1 264 ? -16.002 6.780 11.495 1.00 85.44 264 ARG A O 1
ATOM 2122 N N . ARG A 1 265 ? -14.611 5.023 11.548 1.00 85.44 265 ARG A N 1
ATOM 2123 C CA . ARG A 1 265 ? -13.992 5.295 10.239 1.00 85.44 265 ARG A CA 1
ATOM 2124 C C . ARG A 1 265 ? -14.968 5.072 9.079 1.00 85.44 265 ARG A C 1
ATOM 2126 O O . ARG A 1 265 ? -14.838 5.737 8.061 1.00 85.44 265 ARG A O 1
ATOM 2133 N N . GLN A 1 266 ? -15.923 4.159 9.240 1.00 83.25 266 GLN A N 1
ATOM 2134 C CA . GLN A 1 266 ? -16.988 3.905 8.266 1.00 83.25 266 GLN A CA 1
ATOM 2135 C C . GLN A 1 266 ? -18.082 4.981 8.270 1.00 83.25 266 GLN A C 1
ATOM 2137 O O . GLN A 1 266 ? -18.879 5.021 7.343 1.00 83.25 266 GLN A O 1
ATOM 2142 N N . GLY A 1 267 ? -18.113 5.856 9.282 1.00 86.50 267 GLY A N 1
ATOM 2143 C CA . GLY A 1 267 ? -19.166 6.861 9.417 1.00 86.50 267 GLY A CA 1
ATOM 2144 C C . GLY A 1 267 ? -20.508 6.296 9.888 1.00 86.50 267 GLY A C 1
ATOM 2145 O O . GLY A 1 267 ? -21.503 6.985 9.758 1.00 86.50 267 GLY A O 1
ATOM 2146 N N . GLU A 1 268 ? -20.543 5.079 10.446 1.00 83.44 268 GLU A N 1
ATOM 2147 C CA . GLU A 1 268 ? -21.770 4.439 10.965 1.00 83.44 268 GLU A CA 1
ATOM 2148 C C . GLU A 1 268 ? -21.907 4.560 12.495 1.00 83.44 268 GLU A C 1
ATOM 2150 O O . GLU A 1 268 ? -22.742 3.915 13.133 1.00 83.44 268 GLU A O 1
ATOM 2155 N N . SER A 1 269 ? -21.027 5.329 13.141 1.00 86.25 269 SER A N 1
ATOM 2156 C CA . SER A 1 269 ? -20.986 5.410 14.605 1.00 86.25 269 SER A CA 1
ATOM 2157 C C . SER A 1 269 ? -22.208 6.086 15.224 1.00 86.25 269 SER A C 1
ATOM 2159 O O . SER A 1 269 ? -22.568 5.762 16.353 1.00 86.25 269 SER A O 1
ATOM 2161 N N . ASP A 1 270 ? -22.812 7.031 14.513 1.00 91.00 270 ASP A N 1
ATOM 2162 C CA . ASP A 1 270 ? -24.008 7.769 14.915 1.00 91.00 270 ASP A CA 1
ATOM 2163 C C . ASP A 1 270 ? -25.266 6.892 14.836 1.00 91.00 270 ASP A C 1
ATOM 2165 O O . ASP A 1 270 ? -25.970 6.764 15.838 1.00 91.00 270 ASP A O 1
ATOM 2169 N N . ASP A 1 271 ? -25.495 6.204 13.713 1.00 88.06 271 ASP A N 1
ATOM 2170 C CA . ASP A 1 271 ? -26.609 5.255 13.550 1.00 88.06 271 ASP A CA 1
ATOM 2171 C C . ASP A 1 271 ? -26.505 4.101 14.559 1.00 88.06 271 ASP A C 1
ATOM 2173 O O . ASP A 1 271 ? -27.482 3.733 15.216 1.00 88.06 271 ASP A O 1
ATOM 2177 N N . ALA A 1 272 ? -25.296 3.584 14.785 1.00 87.38 272 ALA A N 1
ATOM 2178 C CA . ALA A 1 272 ? -25.062 2.568 15.802 1.00 87.38 272 ALA A CA 1
ATOM 2179 C C . ALA A 1 272 ? -25.405 3.053 17.219 1.00 87.38 272 ALA A C 1
ATOM 2181 O O . ALA A 1 272 ? -26.003 2.304 17.995 1.00 87.38 272 ALA A O 1
ATOM 2182 N N . LEU A 1 273 ? -25.036 4.289 17.568 1.00 90.38 273 LEU A N 1
ATOM 2183 C CA . LEU A 1 273 ? -25.354 4.865 18.871 1.00 90.38 273 LEU A CA 1
ATOM 2184 C C . LEU A 1 273 ? -26.861 5.095 19.020 1.00 90.38 273 LEU A C 1
ATOM 2186 O O . LEU A 1 273 ? -27.416 4.775 20.070 1.00 90.38 273 LEU A O 1
ATOM 2190 N N . LEU A 1 274 ? -27.527 5.576 17.967 1.00 89.44 274 LEU A N 1
ATOM 2191 C CA . LEU A 1 274 ? -28.975 5.766 17.941 1.00 89.44 274 LEU A CA 1
ATOM 2192 C C . LEU A 1 274 ? -29.710 4.445 18.188 1.00 89.44 274 LEU A C 1
ATOM 2194 O O . LEU A 1 274 ? -30.565 4.374 19.069 1.00 89.44 274 LEU A O 1
ATOM 2198 N N . ARG A 1 275 ? -29.333 3.374 17.480 1.00 86.81 275 ARG A N 1
ATOM 2199 C CA . ARG A 1 275 ? -29.932 2.041 17.660 1.00 86.81 275 ARG A CA 1
ATOM 2200 C C . ARG A 1 275 ? -29.717 1.495 19.067 1.00 86.81 275 ARG A C 1
ATOM 2202 O O . ARG A 1 275 ? -30.640 0.926 19.646 1.00 86.81 275 ARG A O 1
ATOM 2209 N N . LEU A 1 276 ? -28.519 1.670 19.628 1.00 87.88 276 LEU A N 1
ATOM 2210 C CA . LEU A 1 276 ? -28.213 1.252 21.000 1.00 87.88 276 LEU A CA 1
ATOM 2211 C C . LEU A 1 276 ? -29.044 2.033 22.025 1.00 87.88 276 LEU A C 1
ATOM 2213 O O . LEU A 1 276 ? -29.649 1.429 22.908 1.00 87.88 276 LEU A O 1
ATOM 2217 N N . ALA A 1 277 ? -29.144 3.351 21.865 1.00 88.38 277 ALA A N 1
ATOM 2218 C CA . ALA A 1 277 ? -29.919 4.211 22.750 1.00 88.38 277 ALA A CA 1
ATOM 2219 C C . ALA A 1 277 ? -31.435 3.953 22.647 1.00 88.38 277 ALA A C 1
ATOM 2221 O O . ALA A 1 277 ? -32.127 3.974 23.662 1.00 88.38 277 ALA A O 1
ATOM 2222 N N . GLN A 1 278 ? -31.961 3.653 21.455 1.00 89.25 278 GLN A N 1
ATOM 2223 C CA . GLN A 1 278 ? -33.357 3.235 21.265 1.00 89.25 278 GLN A CA 1
ATOM 2224 C C . GLN A 1 278 ? -33.638 1.850 21.859 1.00 89.25 278 GLN A C 1
ATOM 2226 O O . GLN A 1 278 ? -34.718 1.615 22.408 1.00 89.25 278 GLN A O 1
ATOM 2231 N N . ARG A 1 279 ? -32.681 0.918 21.752 1.00 85.31 279 ARG A N 1
ATOM 2232 C CA . ARG A 1 279 ? -32.780 -0.421 22.349 1.00 85.31 279 ARG A CA 1
ATOM 2233 C C . ARG A 1 279 ? -32.845 -0.340 23.869 1.00 85.31 279 ARG A C 1
ATOM 2235 O O . ARG A 1 279 ? -33.662 -1.028 24.472 1.00 85.31 279 ARG A O 1
ATOM 2242 N N . ASP A 1 280 ? -32.014 0.511 24.456 1.00 85.06 280 ASP A N 1
ATOM 2243 C CA . ASP A 1 280 ? -31.916 0.670 25.906 1.00 85.06 280 ASP A CA 1
ATOM 2244 C C . ASP A 1 280 ? -32.933 1.698 26.452 1.00 85.06 280 ASP A C 1
ATOM 2246 O O . ASP A 1 280 ? -32.965 1.968 27.649 1.00 85.06 280 ASP A O 1
ATOM 2250 N N . GLY A 1 281 ? -33.803 2.243 25.589 1.00 85.06 281 GLY A N 1
ATOM 2251 C CA . GLY A 1 281 ? -34.919 3.113 25.971 1.00 85.06 281 GLY A CA 1
ATOM 2252 C C . GLY A 1 281 ? -34.528 4.538 26.372 1.00 85.06 281 GLY A C 1
ATOM 2253 O O . GLY A 1 281 ? -35.346 5.246 26.950 1.00 85.06 281 GLY A O 1
ATOM 2254 N N . ILE A 1 282 ? -33.301 4.965 26.065 1.00 86.25 282 ILE A N 1
ATOM 2255 C CA . ILE A 1 282 ? -32.797 6.324 26.321 1.00 86.25 282 ILE A CA 1
ATOM 2256 C C . ILE A 1 282 ? -33.420 7.319 25.334 1.00 86.25 282 ILE A C 1
ATOM 2258 O O . ILE A 1 282 ? -33.737 8.450 25.694 1.00 86.25 282 ILE A O 1
ATOM 2262 N N . ILE A 1 283 ? -33.596 6.893 24.081 1.00 87.31 283 ILE A N 1
ATOM 2263 C CA . ILE A 1 283 ? -34.189 7.694 23.007 1.00 87.31 283 ILE A CA 1
ATOM 2264 C C . ILE A 1 283 ? -35.528 7.058 22.602 1.00 87.31 283 ILE A C 1
ATOM 2266 O O . ILE A 1 283 ? -35.594 5.833 22.451 1.00 87.31 283 ILE A O 1
ATOM 2270 N N . PRO A 1 284 ? -36.603 7.846 22.404 1.00 85.50 284 PRO A N 1
ATOM 2271 C CA . PRO A 1 284 ? -37.867 7.310 21.915 1.00 85.50 284 PRO A CA 1
ATOM 2272 C C . PRO A 1 284 ? -37.708 6.715 20.507 1.00 85.50 284 PRO A C 1
ATOM 2274 O O . PRO A 1 284 ? -36.972 7.229 19.670 1.00 85.50 284 PRO A O 1
A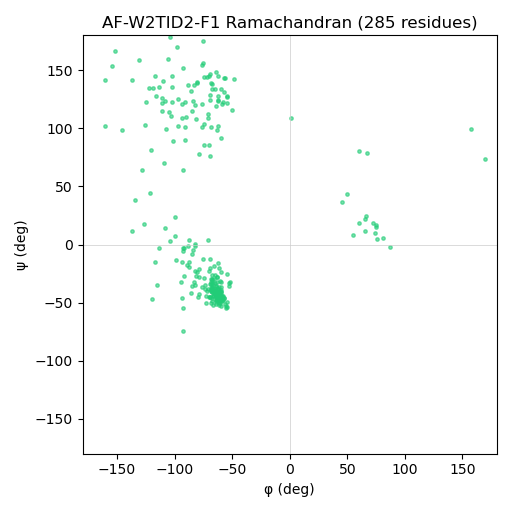TOM 2277 N N . LYS A 1 285 ? -38.437 5.631 20.219 1.00 77.50 285 LYS A N 1
ATOM 2278 C CA . LYS A 1 285 ? -38.398 4.953 18.906 1.00 77.50 285 LYS A CA 1
ATOM 2279 C C . LYS A 1 285 ? -39.027 5.767 17.763 1.00 77.50 285 LYS A C 1
ATOM 2281 O O . LYS A 1 285 ? -38.844 5.407 16.609 1.00 77.50 285 LYS A O 1
ATOM 2286 N N . ASN A 1 286 ? -39.748 6.838 18.095 1.00 71.50 286 ASN A N 1
ATOM 2287 C CA . ASN A 1 286 ? -40.439 7.721 17.156 1.00 71.50 286 ASN A CA 1
ATOM 2288 C C . ASN A 1 286 ? -39.723 9.079 17.089 1.00 71.50 286 ASN A C 1
ATOM 2290 O O . ASN A 1 286 ? -40.242 10.058 17.627 1.00 71.50 286 ASN A O 1
ATOM 2294 N N . LEU A 1 287 ? -38.523 9.112 16.505 1.00 57.88 287 LEU A N 1
ATOM 2295 C CA . LEU A 1 287 ? -37.885 10.366 16.087 1.00 57.88 287 LEU A CA 1
ATOM 2296 C C . LEU A 1 287 ? -38.217 10.665 14.627 1.00 57.88 287 LEU A C 1
ATOM 2298 O O . LEU A 1 287 ? -38.201 9.700 13.831 1.00 57.88 287 LEU A O 1
#

Solvent-accessible surface area (backbone atoms only — not comparable to full-atom values): 17061 Å² total; per-residue (Å²): 131,92,73,85,54,75,84,67,50,39,82,76,64,73,44,71,64,54,69,56,48,33,44,73,60,69,86,74,41,96,88,42,38,65,57,52,53,50,47,52,48,51,36,52,54,43,49,50,48,36,41,66,60,80,28,52,55,29,58,29,56,43,50,45,52,54,52,49,47,50,52,51,42,51,53,51,30,59,75,68,71,54,85,67,45,40,62,20,48,38,39,14,55,44,35,40,46,18,69,76,37,45,82,44,72,41,76,46,84,94,76,43,71,44,44,25,60,50,48,63,57,50,51,28,51,51,41,25,70,77,70,75,54,39,65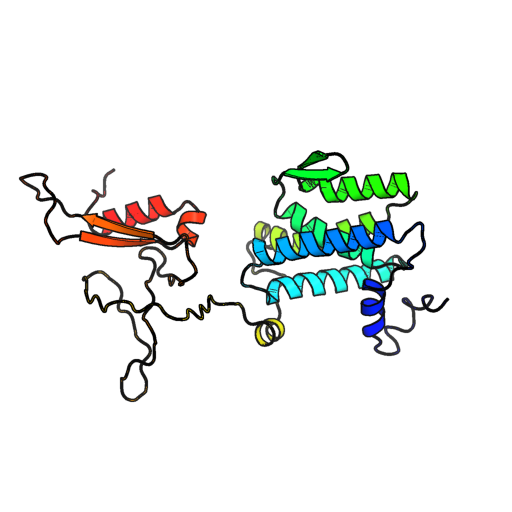,55,41,53,51,5,44,51,39,15,45,51,50,44,38,46,61,54,50,48,29,68,76,67,77,50,76,59,76,69,65,73,58,70,69,43,40,72,76,35,56,57,57,75,62,80,73,89,73,80,86,77,93,72,82,88,76,87,74,94,71,92,78,89,73,90,78,82,71,62,54,49,100,86,67,48,72,75,61,96,70,85,73,54,50,14,70,77,79,66,45,75,47,56,89,74,45,80,63,39,50,74,50,74,48,68,42,61,40,92,87,78,73,41,76,42,90,91,45,61,54,75,44,34,45,40,30,68,46,52,75,71,67,47,47,63,64,46,48,51,53,51,32,38,72,72,63,78,38,75,88,85,121

Nearest PDB structures (foldseek):
  7y4w-assembly1_W  TM=8.862E-01  e=5.809E-15  Homo sapiens
  7y53-assembly1_Y  TM=8.773E-01  e=1.814E-14  Homo sapiens
  7y59-assembly1_X  TM=8.251E-01  e=1.423E-13  Homo sapiens
  9cai-assembly1_AV  TM=9.748E-01  e=1.926E-10  Caenorhabditis elegans
  7y59-assembly1_Y  TM=7.410E-01  e=2.027E-12  Homo sapiens

Radius of gyration: 26.91 Å; Cα contacts (8 Å, |Δi|>4): 306; chains: 1; bounding box: 69×50×66 Å

Foldseek 3Di:
DVQPPLAPCCVVPVCPVVLVCLQLDDPDDPVCVVVSVVLVVLLVVLLCCCCCPVCDLPVLVSVLLLVQLSVLLSVVCNVVVNRHSNQLSSLLSLQLSQVVQQQDWDQDPPRDIDGSNCVLVVVLVVCCVPVVDRPSSVNSNVSSVVCCCQQPVVCVVPVDDRPDDRDVVSCVVVPRPQQDDPDDDDDDDDDDDDDDDDDPQDADADPVRHGPDPDRFDAAPQPRHGAHPPQPQKDKDWAFDADPPPRDTDPPHTDIGIHTNVCVVVVNVVVSVVVVCCVVVVDPPPD

Mean predicted aligned error: 16.98 Å

Secondary structure (DSSP, 8-state):
-TTS-SSSSTTTTT-THHHHHHHH-----TTTHHHHHHHHHHHHHHHHHIIIIISTT-HHHHHHHHHHHHHHHHHHHHHHT----HHHHHHHHHHHHHHHSTTPEEE-GGG-EEEGGGHHHHHHHHHHHHHS--HHHHHHHHHHHHHHIIIIIHHHHH--S-SSPPPHHHHHHS-----------------------S------B-TTS-B--S--PPBPTTT--B--TT-TT-EEEEEEEE-TTT--EEEEEEEEEEE-HHHHHTT-HHHHHHHHHHHTTSS-S--

Sequence (287 aa):
LCYLFIFIPTFVFFQFWRPLTALIFYPVSPQTGFHWLLMLYFLYNYSKNLESGVFSGRPADYLYMLIFNWLVCTGICMAAGVYFLLEPMVLSVLYVWCQLNKDTVVSFWFGTQFKAMYLPWILCGFNAVLRGGGMNELLGILVGHTYYFLAFDYPLQHGGSSFLRTPQFLYNYLPNEEGGVHGFGAERVNQRRDGAGGGRHVKMQNDAGETVELYVPRKCSSSNRLIGPKDHSSIQLDIVDVDPITGRMVAGKSTRYAICGALRRQGESDDALLRLAQRDGIIPKNL

pLDDT: mean 78.77, std 15.99, range [31.78, 95.38]